Protein AF-A0A925K8I4-F1 (afdb_monomer_lite)

pLDDT: mean 79.57, std 18.46, range [41.47, 98.31]

Secondary structure (DSSP, 8-state):
--GGG------THHHHHHHTT--HHHHHHHHTS-HHHHHHHHTTSSPPPHHHHHHHHHHHHHHHHHHTT-SS---PPPP----HHHHHHHHHHHHHHHHHHHHHHHHHHHHHHHHHHHHHHHHHHHHHHHHHTTT--HHHHHHHHHHHHHHHHHHHHS-HHHHHHHHHHHHHHHHHHHTTSPPP-------------PPP---------------------------PPPPPPPPPPPPP-

Foldseek 3Di:
DDPVPPPPPQDQPSVLCVLLVHDLCVLCLQLVHDSVVSVCVSVVNDDDDPSSVVSSVVSVVVSVVCVVPDDPPRDDPDPRDQDPVNVVVLVVVLVVLVVVLVVLVVVLVVLVVVLVVLVVVLVVLVVVLVVCVVPHDPVVNVVSVVVNVVSVVVNVVSDPVVSVVSVVSSVVSVVVSVVSDDDPPPPVPVPPPPPDDDDDDDDDDDDDDDDDPDDDPPPDDPPPPDDDDDDDDDDDDDDDD

Structure (mmCIF, N/CA/C/O backbone):
data_AF-A0A925K8I4-F1
#
_entry.id   AF-A0A925K8I4-F1
#
loop_
_atom_site.group_PDB
_atom_site.id
_atom_site.type_symbol
_atom_site.label_atom_id
_atom_site.label_alt_id
_atom_site.label_comp_id
_atom_site.label_asym_id
_atom_site.label_entity_id
_atom_site.label_seq_id
_atom_site.pdbx_PDB_ins_code
_atom_site.Cartn_x
_atom_site.Cartn_y
_atom_site.Cartn_z
_atom_site.occupancy
_atom_site.B_iso_or_equiv
_atom_site.auth_seq_id
_atom_site.auth_comp_id
_atom_site.auth_asym_id
_atom_site.auth_atom_id
_atom_site.pdbx_PDB_model_num
ATOM 1 N N . MET A 1 1 ? -22.664 -36.693 9.160 1.00 43.88 1 MET A N 1
ATOM 2 C CA . MET A 1 1 ? -21.477 -36.088 9.814 1.00 43.88 1 MET A CA 1
ATOM 3 C C . MET A 1 1 ? -21.906 -34.945 10.743 1.00 43.88 1 MET A C 1
ATOM 5 O O . MET A 1 1 ? -22.332 -33.910 10.264 1.00 43.88 1 MET A O 1
ATOM 9 N N . LYS A 1 2 ? -21.813 -35.166 12.063 1.00 42.03 2 LYS A N 1
ATOM 10 C CA . LYS A 1 2 ? -21.515 -34.211 13.158 1.00 42.03 2 LYS A CA 1
ATOM 11 C C . LYS A 1 2 ? -21.986 -32.741 13.012 1.00 42.03 2 LYS A C 1
ATOM 13 O O . LYS A 1 2 ? -21.159 -31.847 12.848 1.00 42.03 2 LYS A O 1
ATOM 18 N N . LEU A 1 3 ? -23.278 -32.478 13.239 1.00 45.88 3 LEU A N 1
ATOM 19 C CA . LEU A 1 3 ? -23.788 -31.138 13.608 1.00 45.88 3 LEU A CA 1
ATOM 20 C C . LEU A 1 3 ? -23.323 -30.686 15.012 1.00 45.88 3 LEU A C 1
ATOM 22 O O . LEU A 1 3 ? -23.363 -29.504 15.334 1.00 45.88 3 LEU A O 1
ATOM 26 N N . SER A 1 4 ? -22.765 -31.597 15.814 1.00 45.50 4 SER A N 1
ATOM 27 C CA . SER A 1 4 ? -22.198 -31.323 17.141 1.00 45.50 4 SER A CA 1
ATOM 28 C C . SER A 1 4 ? -20.906 -30.488 17.141 1.00 45.50 4 SER A C 1
ATOM 30 O O . SER A 1 4 ? -20.381 -30.177 18.204 1.00 45.50 4 SER A O 1
ATOM 32 N N . ARG A 1 5 ? -20.370 -30.093 15.975 1.00 46.66 5 ARG A N 1
ATOM 33 C CA . ARG A 1 5 ? -19.1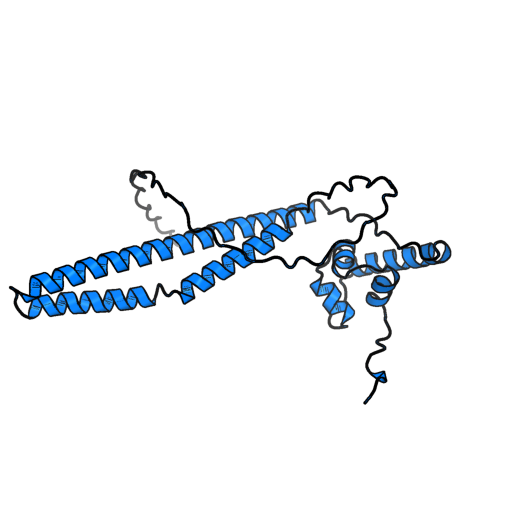15 -29.320 15.874 1.00 46.66 5 ARG A CA 1
ATOM 34 C C . ARG A 1 5 ? -19.265 -27.795 15.953 1.00 46.66 5 ARG A C 1
ATOM 36 O O . ARG A 1 5 ? -18.243 -27.117 15.874 1.00 46.66 5 ARG A O 1
ATOM 43 N N . LYS A 1 6 ? -20.471 -27.225 16.074 1.00 51.94 6 LYS A N 1
ATOM 44 C CA . LYS A 1 6 ? -20.631 -25.756 15.982 1.00 51.94 6 LYS A CA 1
ATOM 45 C C . LYS A 1 6 ? -21.485 -25.063 17.040 1.00 51.94 6 LYS A C 1
ATOM 47 O O . LYS A 1 6 ? -21.651 -23.853 16.941 1.00 51.94 6 LYS A O 1
ATOM 52 N N . LEU A 1 7 ? -21.904 -25.741 18.104 1.00 50.78 7 LEU A N 1
ATOM 53 C CA . LEU A 1 7 ? -22.269 -25.032 19.334 1.00 50.78 7 LEU A CA 1
ATOM 54 C C . LEU A 1 7 ? -20.979 -24.728 20.104 1.00 50.78 7 LEU A C 1
ATOM 56 O O . LEU A 1 7 ? -20.629 -25.407 21.065 1.00 50.78 7 LEU A O 1
ATOM 60 N N . LYS A 1 8 ? -20.214 -23.734 19.628 1.00 62.97 8 LYS A N 1
ATOM 61 C CA . LYS A 1 8 ? -19.204 -23.104 20.485 1.00 62.97 8 LYS A CA 1
ATOM 62 C C . LYS A 1 8 ? -19.987 -22.443 21.610 1.00 62.97 8 LYS A C 1
ATOM 64 O O . LYS A 1 8 ? -20.704 -21.479 21.354 1.00 62.97 8 LYS A O 1
ATOM 69 N N . VAL A 1 9 ? -19.869 -22.984 22.819 1.00 63.94 9 VAL A N 1
ATOM 70 C CA . VAL A 1 9 ? -20.370 -22.318 24.019 1.00 63.94 9 VAL A CA 1
ATOM 71 C C . VAL A 1 9 ? -19.718 -20.938 24.043 1.00 63.94 9 VAL A C 1
ATOM 73 O O . VAL A 1 9 ? -18.490 -20.820 24.053 1.00 63.94 9 VAL A O 1
ATOM 76 N N . LEU A 1 10 ? -20.542 -19.901 23.905 1.00 74.94 10 LEU A N 1
ATOM 77 C CA . LEU A 1 10 ? -20.085 -18.522 23.940 1.00 74.94 10 LEU A CA 1
ATOM 78 C C . LEU A 1 10 ? -19.673 -18.240 25.383 1.00 74.94 10 LEU A C 1
ATOM 80 O O . LEU A 1 10 ? -20.530 -18.117 26.249 1.00 74.94 10 LEU A O 1
ATOM 84 N N . ASN A 1 11 ? -18.369 -18.158 25.631 1.00 78.00 11 ASN A N 1
ATOM 85 C CA . ASN A 1 11 ? -17.814 -17.885 26.953 1.00 78.00 11 ASN A CA 1
ATOM 86 C C . ASN A 1 11 ? -17.065 -16.548 26.957 1.00 78.00 11 ASN A C 1
ATOM 88 O O . ASN A 1 11 ? -16.554 -16.099 25.926 1.00 78.00 11 ASN A O 1
ATOM 92 N N . GLY A 1 12 ? -17.002 -15.925 28.135 1.00 87.25 12 GLY A N 1
ATOM 93 C CA . GLY A 1 12 ? -16.247 -14.699 28.388 1.00 87.25 12 GLY A CA 1
ATOM 94 C C . GLY A 1 12 ? -16.611 -13.553 27.444 1.00 87.25 12 GLY A C 1
ATOM 95 O O . GLY A 1 12 ? -17.782 -13.264 27.196 1.00 87.25 12 GLY A O 1
ATOM 96 N N . VAL A 1 13 ? -15.582 -12.923 26.877 1.00 90.94 13 VAL A N 1
ATOM 97 C CA . VAL A 1 13 ? -15.682 -11.708 26.052 1.00 90.94 13 VAL A CA 1
ATOM 98 C C . VAL A 1 13 ? -16.625 -11.879 24.855 1.00 90.94 13 VAL A C 1
ATOM 100 O O . VAL A 1 13 ? -17.383 -10.967 24.529 1.00 90.94 13 VAL A O 1
ATOM 103 N N . THR A 1 14 ? -16.633 -13.055 24.216 1.00 91.44 14 THR A N 1
ATOM 104 C CA . THR A 1 14 ? -17.517 -13.318 23.068 1.00 91.44 14 THR A CA 1
ATOM 105 C C . THR A 1 14 ? -18.985 -13.350 23.485 1.00 91.44 14 THR A C 1
ATOM 107 O O . THR A 1 14 ? -19.838 -12.873 22.740 1.00 91.44 14 THR A O 1
ATOM 110 N N . CYS A 1 15 ? -19.285 -13.886 24.672 1.00 88.56 15 CYS A N 1
ATOM 111 C CA . CYS A 1 15 ? -20.645 -13.911 25.208 1.00 88.56 15 CYS A CA 1
ATOM 112 C C . CYS A 1 15 ? -21.162 -12.490 25.427 1.00 88.56 15 CYS A C 1
ATOM 114 O O . CYS A 1 15 ? -22.220 -12.145 24.908 1.00 88.56 15 CYS A O 1
ATOM 116 N N . ILE A 1 16 ? -20.373 -11.647 26.100 1.00 89.50 16 ILE A N 1
ATOM 117 C CA . ILE A 1 16 ? -20.712 -10.239 26.347 1.00 89.50 16 ILE A CA 1
ATOM 118 C C . ILE A 1 16 ? -20.967 -9.522 25.018 1.00 89.50 16 ILE A C 1
ATOM 120 O O . ILE A 1 16 ? -22.020 -8.917 24.831 1.00 89.50 16 ILE A O 1
ATOM 124 N N . ARG A 1 17 ? -20.063 -9.678 24.041 1.00 90.62 17 ARG A N 1
ATOM 125 C CA . ARG A 1 17 ? -20.201 -9.062 22.716 1.00 90.62 17 ARG A CA 1
ATOM 126 C C . ARG A 1 17 ? -21.503 -9.449 22.010 1.00 90.62 17 ARG A C 1
ATOM 128 O O . ARG A 1 17 ? -22.180 -8.590 21.451 1.00 90.62 17 ARG A O 1
ATOM 135 N N . VAL A 1 18 ? -21.826 -10.743 22.001 1.00 86.31 18 VAL A N 1
ATOM 136 C CA . VAL A 1 18 ? -23.032 -11.266 21.342 1.00 86.31 18 VAL A CA 1
ATOM 137 C C . VAL A 1 18 ? -24.290 -10.825 22.086 1.00 86.31 18 VAL A C 1
ATOM 139 O O . VAL A 1 18 ? -25.236 -10.397 21.433 1.00 86.31 18 VAL A O 1
ATOM 142 N N . ARG A 1 19 ? -24.285 -10.851 23.426 1.00 83.75 19 ARG A N 1
ATOM 143 C CA . ARG A 1 19 ? -25.399 -10.360 24.255 1.00 83.75 19 ARG A CA 1
ATOM 144 C C . ARG A 1 19 ? -25.690 -8.882 24.012 1.00 83.75 19 ARG A C 1
ATOM 146 O O . ARG A 1 19 ? -26.849 -8.496 23.986 1.00 83.75 19 ARG A O 1
ATOM 153 N N . MET A 1 20 ? -24.654 -8.077 23.793 1.00 82.56 20 MET A N 1
ATOM 154 C CA . MET A 1 20 ? -24.799 -6.657 23.466 1.00 82.56 20 MET A CA 1
ATOM 155 C C . MET A 1 20 ? -25.110 -6.388 21.987 1.00 82.56 20 MET A C 1
ATOM 157 O O . MET A 1 20 ? -25.373 -5.248 21.624 1.00 82.56 20 MET A O 1
ATOM 161 N N . GLY A 1 21 ? -25.047 -7.399 21.113 1.00 82.06 21 GLY A N 1
ATOM 162 C CA . GLY A 1 21 ? -25.290 -7.229 19.679 1.00 82.06 21 GLY A CA 1
ATOM 163 C C . GLY A 1 21 ? -24.234 -6.390 18.949 1.00 82.06 21 GLY A C 1
ATOM 164 O O . GLY A 1 21 ? -24.531 -5.807 17.911 1.00 82.06 21 GLY A O 1
ATOM 165 N N . ILE A 1 22 ? -23.001 -6.310 19.464 1.00 85.12 22 ILE A N 1
ATOM 166 C CA . ILE A 1 22 ? -21.978 -5.394 18.929 1.00 85.12 22 ILE A CA 1
ATOM 167 C C . ILE A 1 22 ? -20.930 -6.103 18.065 1.00 85.12 22 ILE A C 1
ATOM 169 O O . ILE A 1 22 ? -20.662 -7.308 18.173 1.00 85.12 22 ILE A O 1
ATOM 173 N N . THR A 1 23 ? -20.288 -5.334 17.186 1.00 87.62 23 THR A N 1
ATOM 174 C CA . THR A 1 23 ? -19.204 -5.839 16.336 1.00 87.62 23 THR A CA 1
ATOM 175 C C . THR A 1 23 ? -17.892 -5.957 17.119 1.00 87.62 23 THR A C 1
ATOM 177 O O . THR A 1 23 ? -17.681 -5.290 18.132 1.00 87.62 23 THR A O 1
ATOM 180 N N . GLN A 1 24 ? -16.959 -6.784 16.630 1.00 91.25 24 GLN A N 1
ATOM 181 C CA . GLN A 1 24 ? -15.609 -6.866 17.211 1.00 91.25 24 GLN A CA 1
ATOM 182 C C . GLN A 1 24 ? -14.873 -5.519 17.175 1.00 91.25 24 GLN A C 1
ATOM 184 O O . GLN A 1 24 ? -14.047 -5.262 18.042 1.00 91.25 24 GLN A O 1
ATOM 189 N N . GLN A 1 25 ? -15.156 -4.674 16.175 1.00 89.00 25 GLN A N 1
ATOM 190 C CA . GLN A 1 25 ? -14.544 -3.352 16.045 1.00 89.00 25 GLN A CA 1
ATOM 191 C C . GLN A 1 25 ? -15.028 -2.410 17.152 1.00 89.00 25 GLN A C 1
ATOM 193 O O . GLN A 1 25 ? -14.199 -1.782 17.802 1.00 89.00 25 GLN A O 1
ATOM 198 N N . ALA A 1 26 ? -16.340 -2.365 17.401 1.00 83.62 26 ALA A N 1
ATOM 199 C CA . ALA A 1 26 ? -16.923 -1.536 18.456 1.00 83.62 26 ALA A CA 1
ATOM 200 C C . ALA A 1 26 ? -16.422 -1.958 19.846 1.00 83.62 26 ALA A C 1
ATOM 202 O O . ALA A 1 26 ? -16.021 -1.120 20.650 1.00 83.62 26 ALA A O 1
ATOM 203 N N . LEU A 1 27 ? -16.354 -3.271 20.103 1.00 93.25 27 LEU A N 1
ATOM 204 C CA . LEU A 1 27 ? -15.783 -3.782 21.347 1.00 93.25 27 LEU A CA 1
ATOM 205 C C . LEU A 1 27 ? -14.295 -3.427 21.484 1.00 93.25 27 LEU A C 1
ATOM 207 O O . LEU A 1 27 ? -13.853 -3.037 22.559 1.00 93.25 27 LEU A O 1
ATOM 211 N N . ALA A 1 28 ? -13.516 -3.548 20.406 1.00 92.75 28 ALA A N 1
ATOM 212 C CA . ALA A 1 28 ? -12.095 -3.207 20.413 1.00 92.75 28 ALA A CA 1
ATOM 213 C C . ALA A 1 28 ? -11.864 -1.729 20.755 1.00 92.75 28 ALA A C 1
ATOM 215 O O . ALA A 1 28 ? -11.005 -1.428 21.582 1.00 92.75 28 ALA A O 1
ATOM 216 N N . GLN A 1 29 ? -12.670 -0.840 20.166 1.00 87.00 29 GLN A N 1
ATOM 217 C CA . GLN A 1 29 ? -12.664 0.588 20.474 1.00 87.00 29 GLN A CA 1
ATOM 218 C C . GLN A 1 29 ? -12.972 0.820 21.953 1.00 87.00 29 GLN A C 1
ATOM 220 O O . GLN A 1 29 ? -12.133 1.372 22.652 1.00 87.00 29 GLN A O 1
ATOM 225 N N . TYR A 1 30 ? -14.085 0.291 22.469 1.00 88.75 30 TYR A N 1
ATOM 226 C CA . TYR A 1 30 ? -14.450 0.435 23.883 1.00 88.75 30 TYR A CA 1
ATOM 227 C C . TYR A 1 30 ? -13.341 -0.037 24.841 1.00 88.75 30 TYR A C 1
ATOM 229 O O . TYR A 1 30 ? -12.990 0.635 25.813 1.00 88.75 30 TYR A O 1
ATOM 237 N N . LEU A 1 31 ? -12.719 -1.176 24.536 1.00 92.44 31 LEU A N 1
ATOM 238 C CA . LEU A 1 31 ? -11.641 -1.741 25.345 1.00 92.44 31 LEU A CA 1
ATOM 239 C C . LEU A 1 31 ? -10.286 -1.033 25.174 1.00 92.44 31 LEU A C 1
ATOM 241 O O . LEU A 1 31 ? -9.368 -1.330 25.936 1.00 92.44 31 LEU A O 1
ATOM 245 N N . GLY A 1 32 ? -10.140 -0.120 24.208 1.00 88.50 32 GLY A N 1
ATOM 246 C CA . GLY A 1 32 ? -8.866 0.542 23.909 1.00 88.50 32 GLY A CA 1
ATOM 247 C C . GLY A 1 32 ? -7.808 -0.421 23.357 1.00 88.50 32 GLY A C 1
ATOM 248 O O . GLY A 1 32 ? -6.623 -0.304 23.663 1.00 88.50 32 GLY A O 1
ATOM 249 N N . ILE A 1 33 ? -8.219 -1.432 22.585 1.00 92.69 33 ILE A N 1
ATOM 250 C CA . ILE A 1 33 ? -7.320 -2.441 22.003 1.00 92.69 33 ILE A CA 1
ATOM 251 C C . ILE A 1 33 ? -7.570 -2.625 20.505 1.00 92.69 33 ILE A C 1
ATOM 253 O O . ILE A 1 33 ? -8.558 -2.167 19.944 1.00 92.69 33 ILE A O 1
ATOM 257 N N . SER A 1 34 ? -6.668 -3.331 19.817 1.00 92.62 34 SER A N 1
ATOM 258 C CA . SER A 1 34 ? -6.867 -3.634 18.394 1.00 92.62 34 SER A CA 1
ATOM 259 C C . SER A 1 34 ? -7.955 -4.695 18.170 1.00 92.62 34 SER A C 1
ATOM 261 O O . SER A 1 34 ? -8.049 -5.674 18.915 1.00 92.62 34 SER A O 1
ATOM 263 N N . LYS A 1 35 ? -8.705 -4.581 17.063 1.00 94.88 35 LYS A N 1
ATOM 264 C CA . LYS A 1 35 ? -9.658 -5.614 16.601 1.00 94.88 35 LYS A CA 1
ATOM 265 C C . LYS A 1 35 ? -9.006 -6.993 16.459 1.00 94.88 35 LYS A C 1
ATOM 267 O O . LYS A 1 35 ? -9.620 -8.008 16.776 1.00 94.88 35 LYS A O 1
ATOM 272 N N . SER A 1 36 ? -7.751 -7.032 16.003 1.00 94.25 36 SER A N 1
ATOM 273 C CA . SER A 1 36 ? -6.976 -8.274 15.894 1.00 94.25 36 SER A CA 1
ATOM 274 C C . SER A 1 36 ? -6.780 -8.939 17.259 1.00 94.25 36 SER A C 1
ATOM 276 O O . SER A 1 36 ? -6.957 -10.150 17.381 1.00 94.25 36 SER A O 1
ATOM 278 N N . LEU A 1 37 ? -6.498 -8.153 18.307 1.00 95.88 37 LEU A N 1
ATOM 279 C CA . LEU A 1 37 ? -6.383 -8.678 19.666 1.00 95.88 37 LEU A CA 1
ATOM 280 C C . LEU A 1 37 ? -7.717 -9.232 20.174 1.00 95.88 37 LEU A C 1
ATOM 282 O O . LEU A 1 37 ? -7.718 -10.343 20.692 1.00 95.88 37 LEU A O 1
ATOM 286 N N . VAL A 1 38 ? -8.837 -8.532 19.952 1.00 96.00 38 VAL A N 1
ATOM 287 C CA . VAL A 1 38 ? -10.181 -9.061 20.267 1.00 96.00 38 VAL A CA 1
ATOM 288 C C . VAL A 1 38 ? -10.402 -10.404 19.571 1.00 96.00 38 VAL A C 1
ATOM 290 O O . VAL A 1 38 ? -10.724 -11.387 20.227 1.00 96.00 38 VAL A O 1
ATOM 293 N N . SER A 1 39 ? -10.143 -10.487 18.263 1.00 94.81 39 SER A N 1
ATOM 294 C CA . SER A 1 39 ? -10.283 -11.735 17.503 1.00 94.81 39 SER A CA 1
ATOM 295 C C . SER A 1 39 ? -9.391 -12.863 18.042 1.00 94.81 39 SER A C 1
ATOM 297 O O . SER A 1 39 ? -9.836 -14.004 18.165 1.00 94.81 39 SER A O 1
ATOM 299 N N . MET A 1 40 ? -8.138 -12.575 18.411 1.00 95.56 40 MET A N 1
ATOM 300 C CA . MET A 1 40 ? -7.247 -13.571 19.019 1.00 95.56 40 MET A CA 1
ATOM 301 C C . MET A 1 40 ? -7.749 -14.040 20.387 1.00 95.56 40 MET A C 1
ATOM 303 O O . MET A 1 40 ? -7.658 -15.232 20.679 1.00 95.56 40 MET A O 1
ATOM 307 N N . VAL A 1 41 ? -8.296 -13.136 21.199 1.00 95.38 41 VAL A N 1
ATOM 308 C CA . VAL A 1 41 ? -8.876 -13.450 22.512 1.00 95.38 41 VAL A CA 1
ATOM 309 C C . VAL A 1 41 ? -10.125 -14.318 22.364 1.00 95.38 41 VAL A C 1
ATOM 311 O O . VAL A 1 41 ? -10.199 -15.368 22.989 1.00 95.38 41 VAL A O 1
ATOM 314 N N . GLU A 1 42 ? -11.061 -13.965 21.477 1.00 93.38 42 GLU A N 1
ATOM 315 C CA . GLU A 1 42 ? -12.270 -14.772 21.213 1.00 93.38 42 GLU A CA 1
ATOM 316 C C . GLU A 1 42 ? -11.945 -16.178 20.674 1.00 93.38 42 GLU A C 1
ATOM 318 O O . GLU A 1 42 ? -12.722 -17.123 20.815 1.00 93.38 42 GLU A O 1
ATOM 323 N N . ASN A 1 43 ? -10.773 -16.335 20.056 1.00 91.69 43 ASN A N 1
ATOM 324 C CA . ASN A 1 43 ? -10.260 -17.617 19.585 1.00 91.69 43 ASN A CA 1
ATOM 325 C C . ASN A 1 43 ? -9.359 -18.336 20.605 1.00 91.69 43 ASN A C 1
ATOM 327 O O . ASN A 1 43 ? -8.740 -19.339 20.244 1.00 91.69 43 ASN A O 1
ATOM 331 N N . ASN A 1 44 ? -9.272 -17.844 21.846 1.00 92.12 44 ASN A N 1
ATOM 332 C CA . ASN A 1 44 ? -8.419 -18.370 22.919 1.00 92.12 44 ASN A CA 1
ATOM 333 C C . ASN A 1 44 ? -6.932 -18.479 22.526 1.00 92.12 44 ASN A C 1
ATOM 335 O O . ASN A 1 44 ? -6.221 -19.379 22.964 1.00 92.12 44 ASN A O 1
ATOM 339 N N . ARG A 1 45 ? -6.454 -17.586 21.650 1.00 95.44 45 ARG A N 1
ATOM 340 C CA . ARG A 1 45 ? -5.053 -17.538 21.191 1.00 95.44 45 ARG A CA 1
ATOM 341 C C . ARG A 1 45 ? -4.190 -16.586 22.014 1.00 95.44 45 ARG A C 1
ATOM 343 O O . ARG A 1 45 ? -2.971 -16.724 21.999 1.00 95.44 45 ARG A O 1
ATOM 350 N N . ARG A 1 46 ? -4.799 -15.602 22.679 1.00 95.75 46 ARG A N 1
ATOM 351 C CA . ARG A 1 46 ? -4.133 -14.630 23.558 1.00 95.75 46 ARG A CA 1
ATOM 352 C C . ARG A 1 46 ? -5.036 -14.252 24.725 1.00 95.75 46 ARG A C 1
ATOM 354 O O . ARG A 1 46 ? -6.252 -14.380 24.630 1.00 95.75 46 ARG A O 1
ATOM 361 N N . THR A 1 47 ? -4.425 -13.753 25.790 1.00 96.12 47 THR A N 1
ATOM 362 C CA . THR A 1 47 ? -5.106 -13.152 26.939 1.00 96.12 47 THR A CA 1
ATOM 363 C C . THR A 1 47 ? -5.256 -11.639 26.755 1.00 96.12 47 THR A C 1
ATOM 365 O O . THR A 1 47 ? -4.518 -11.015 25.986 1.00 96.12 47 THR A O 1
ATOM 368 N N . LEU A 1 48 ? -6.241 -11.047 27.436 1.00 94.81 48 LEU A N 1
ATOM 369 C CA . LEU A 1 48 ? -6.421 -9.596 27.461 1.00 94.81 48 LEU A CA 1
ATOM 370 C C . LEU A 1 48 ? -5.393 -8.932 28.391 1.00 94.81 48 LEU A C 1
ATOM 372 O O . LEU A 1 48 ? -5.071 -9.498 29.436 1.00 94.81 48 LEU A O 1
ATOM 376 N N . PRO A 1 49 ? -4.909 -7.721 28.058 1.00 94.81 49 PRO A N 1
ATOM 377 C CA . PRO A 1 49 ? -4.149 -6.912 29.001 1.00 94.81 49 PRO A CA 1
ATOM 378 C C . PRO A 1 49 ? -5.043 -6.501 30.177 1.00 94.81 49 PRO A C 1
ATOM 380 O O . PRO A 1 49 ? -6.252 -6.332 30.015 1.00 94.81 49 PRO A O 1
ATOM 383 N N . PHE A 1 50 ? -4.440 -6.293 31.348 1.00 94.62 50 PHE A N 1
ATOM 384 C CA . PHE A 1 50 ? -5.164 -5.988 32.587 1.00 94.62 50 PHE A CA 1
ATOM 385 C C . PHE A 1 50 ? -6.107 -4.778 32.461 1.00 94.62 50 PHE A C 1
ATOM 387 O O . PHE A 1 50 ? -7.243 -4.831 32.925 1.00 94.62 50 PHE A O 1
ATOM 394 N N . SER A 1 51 ? -5.680 -3.722 31.760 1.00 91.31 51 SER A N 1
ATOM 395 C CA . SER A 1 51 ? -6.502 -2.532 31.500 1.00 91.31 51 SER A CA 1
ATOM 396 C C . SER A 1 51 ? -7.787 -2.848 30.729 1.00 91.31 51 SER A C 1
ATOM 398 O O . SER A 1 51 ? -8.858 -2.371 31.096 1.00 91.31 51 SER A O 1
ATOM 400 N N . ALA A 1 52 ? -7.702 -3.688 29.694 1.00 94.19 52 ALA A N 1
ATOM 401 C CA . ALA A 1 52 ? -8.870 -4.127 28.935 1.00 94.19 52 ALA A CA 1
ATOM 402 C C . ALA A 1 52 ? -9.743 -5.081 29.759 1.00 94.19 52 ALA A C 1
ATOM 404 O O . ALA A 1 52 ? -10.962 -5.021 29.670 1.00 94.19 52 ALA A O 1
ATOM 405 N N . LEU A 1 53 ? -9.129 -5.934 30.583 1.00 95.62 53 LEU A N 1
ATOM 406 C CA . LEU A 1 53 ? -9.834 -6.864 31.465 1.00 95.62 53 LEU A CA 1
ATOM 407 C C . LEU A 1 53 ? -10.721 -6.113 32.467 1.00 95.62 53 LEU A C 1
ATOM 409 O O . LEU A 1 53 ? -11.891 -6.457 32.598 1.00 95.62 53 LEU A O 1
ATOM 413 N N . LYS A 1 54 ? -10.207 -5.023 33.056 1.00 95.06 54 LYS A N 1
ATOM 414 C CA . LYS A 1 54 ? -10.979 -4.117 33.920 1.00 95.06 54 LYS A CA 1
ATOM 415 C C . LYS A 1 54 ? -12.218 -3.555 33.206 1.00 95.06 54 LYS A C 1
ATOM 417 O O . LYS A 1 54 ? -13.322 -3.657 33.736 1.00 95.06 54 LYS A O 1
ATOM 422 N N . ARG A 1 55 ? -12.055 -3.038 31.982 1.00 92.69 55 ARG A N 1
ATOM 423 C CA . ARG A 1 55 ? -13.175 -2.512 31.177 1.00 92.69 55 ARG A CA 1
ATOM 424 C C . ARG A 1 55 ? -14.183 -3.595 30.788 1.00 92.69 55 ARG A C 1
ATOM 426 O O . ARG A 1 55 ? -15.376 -3.324 30.747 1.00 92.69 55 ARG A O 1
ATOM 433 N N . VAL A 1 56 ? -13.730 -4.823 30.513 1.00 94.19 56 VAL A N 1
ATOM 434 C CA . VAL A 1 56 ? -14.636 -5.958 30.259 1.00 94.19 56 VAL A CA 1
ATOM 435 C C . VAL A 1 56 ? -15.482 -6.258 31.494 1.00 94.19 56 VAL A C 1
ATOM 437 O O . VAL A 1 56 ? -16.683 -6.440 31.347 1.00 94.19 56 VAL A O 1
ATOM 440 N N . SER A 1 57 ? -14.892 -6.276 32.693 1.00 93.38 57 SER A N 1
ATOM 441 C CA . SER A 1 57 ? -15.657 -6.479 33.931 1.00 93.38 57 SER A CA 1
ATOM 442 C C . SER A 1 57 ? -16.658 -5.352 34.198 1.00 93.38 57 SER A C 1
ATOM 444 O O . SER A 1 57 ? -17.793 -5.635 34.561 1.00 93.38 57 SER A O 1
ATOM 446 N N . GLU A 1 58 ? -16.288 -4.090 33.958 1.00 91.62 58 GLU A N 1
ATOM 447 C CA . GLU A 1 58 ? -17.222 -2.954 34.048 1.00 91.62 58 GLU A CA 1
ATOM 448 C C . GLU A 1 58 ? -18.389 -3.122 33.060 1.00 91.62 58 GLU A C 1
ATOM 450 O O . GLU A 1 58 ? -19.551 -2.950 33.420 1.00 91.62 58 GLU A O 1
ATOM 455 N N . LEU A 1 59 ? -18.094 -3.537 31.824 1.00 89.62 59 LEU A N 1
ATOM 456 C CA . LEU A 1 59 ? -19.101 -3.822 30.803 1.00 89.62 59 LEU A CA 1
ATOM 457 C C . LEU A 1 59 ? -20.027 -4.973 31.210 1.00 89.62 59 LEU A C 1
ATOM 459 O O . LEU A 1 59 ? -21.230 -4.903 30.981 1.00 89.62 59 LEU A O 1
ATOM 463 N N . GLU A 1 60 ? -19.480 -6.029 31.807 1.00 89.88 60 GLU A N 1
ATOM 464 C CA . GLU A 1 60 ? -20.244 -7.183 32.279 1.00 89.88 60 GLU A CA 1
ATOM 465 C C . GLU A 1 60 ? -21.194 -6.810 33.420 1.00 89.88 60 GLU A C 1
ATOM 467 O O . GLU A 1 60 ? -22.362 -7.197 33.375 1.00 89.88 60 GLU A O 1
ATOM 472 N N . ILE A 1 61 ? -20.730 -6.011 34.388 1.00 89.62 61 ILE A N 1
ATOM 473 C CA . ILE A 1 61 ? -21.563 -5.472 35.472 1.00 89.62 61 ILE A CA 1
ATOM 474 C C . ILE A 1 61 ? -22.713 -4.652 34.879 1.00 89.62 61 ILE A C 1
ATOM 476 O O . ILE A 1 61 ? -23.875 -4.956 35.141 1.00 89.62 61 ILE A O 1
ATOM 480 N N . ASN A 1 62 ? -22.402 -3.711 33.984 1.00 85.81 62 ASN A N 1
ATOM 481 C CA . ASN A 1 62 ? -23.400 -2.853 33.342 1.00 85.81 62 ASN A CA 1
ATOM 482 C C . ASN A 1 62 ? -24.445 -3.655 32.545 1.00 85.81 62 ASN A C 1
ATOM 484 O O . ASN A 1 62 ? -25.639 -3.364 32.592 1.00 85.81 62 ASN A O 1
ATOM 488 N N . VAL A 1 63 ? -24.019 -4.694 31.816 1.00 83.62 63 VAL A N 1
ATOM 489 C CA . VAL A 1 63 ? -24.926 -5.573 31.058 1.00 83.62 63 VAL A CA 1
ATOM 490 C C . VAL A 1 63 ? -25.797 -6.415 31.988 1.00 83.62 63 VAL A C 1
ATOM 492 O O . VAL A 1 63 ? -26.962 -6.661 31.672 1.00 83.62 63 VAL A O 1
ATOM 495 N N . CYS A 1 64 ? -25.261 -6.873 33.119 1.00 83.31 64 CYS A N 1
ATOM 496 C CA . CYS A 1 64 ? -26.029 -7.610 34.118 1.00 83.31 64 CYS A CA 1
ATOM 497 C C . CYS A 1 64 ? -27.067 -6.715 34.806 1.00 83.31 64 CYS A C 1
ATOM 499 O O . C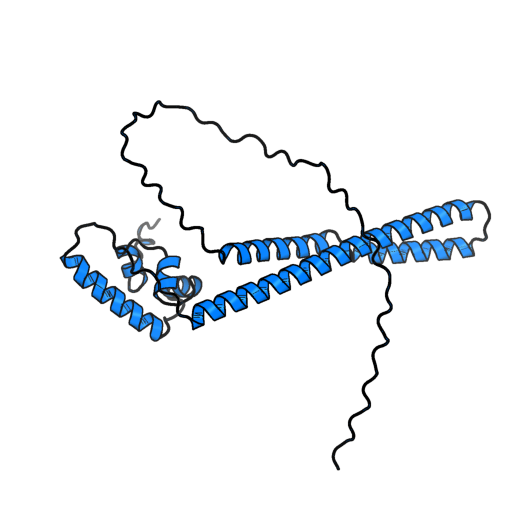YS A 1 64 ? -28.219 -7.126 34.913 1.00 83.31 64 CYS A O 1
ATOM 501 N N . GLU A 1 65 ? -26.700 -5.493 35.191 1.00 81.69 65 GLU A N 1
ATOM 502 C CA . GLU A 1 65 ? -27.615 -4.513 35.791 1.00 81.69 65 GLU A CA 1
ATOM 503 C C . GLU A 1 65 ? -28.719 -4.091 34.811 1.00 81.69 65 GLU A C 1
ATOM 505 O O . GLU A 1 65 ? -29.905 -4.109 35.143 1.00 81.69 65 GLU A O 1
ATOM 510 N N . ALA A 1 66 ? -28.360 -3.796 33.562 1.00 72.94 66 ALA A N 1
ATOM 511 C CA . ALA A 1 66 ? -29.320 -3.406 32.534 1.00 72.94 66 ALA A CA 1
ATOM 512 C C . ALA A 1 66 ? -30.200 -4.563 32.046 1.00 72.94 66 ALA A C 1
ATOM 514 O O . ALA A 1 66 ? -31.353 -4.346 31.674 1.00 72.94 66 ALA A O 1
ATOM 515 N N . GLY A 1 67 ? -29.684 -5.795 32.055 1.00 65.38 67 GLY A N 1
ATOM 516 C CA . GLY A 1 67 ? -30.432 -6.997 31.684 1.00 65.38 67 GLY A CA 1
ATOM 517 C C . GLY A 1 67 ? -31.616 -7.294 32.608 1.00 65.38 67 GLY A C 1
ATOM 518 O O . GLY A 1 67 ? -32.523 -8.017 32.205 1.00 65.38 67 GLY A O 1
ATOM 519 N N . VAL A 1 68 ? -31.644 -6.709 33.812 1.00 56.97 68 VAL A N 1
ATOM 520 C CA . VAL A 1 68 ? -32.796 -6.760 34.728 1.00 56.97 68 VAL A CA 1
ATOM 521 C C . VAL A 1 68 ? -33.896 -5.765 34.319 1.00 56.97 68 VAL A C 1
ATOM 523 O O . VAL A 1 68 ? -35.057 -5.965 34.662 1.00 56.97 68 VAL A O 1
ATOM 526 N N . LEU A 1 69 ? -33.563 -4.720 33.552 1.00 53.00 69 LEU A N 1
ATOM 527 C CA . LEU A 1 69 ? -34.454 -3.587 33.264 1.00 53.00 69 LEU A CA 1
ATOM 528 C C . LEU A 1 69 ? -34.897 -3.477 31.797 1.00 53.00 69 LEU A C 1
ATOM 530 O O . LEU A 1 69 ? -35.959 -2.923 31.523 1.00 53.00 69 LEU A O 1
ATOM 534 N N . LEU A 1 70 ? -34.118 -3.991 30.843 1.00 48.28 70 LEU A N 1
ATOM 535 C CA . LEU A 1 70 ? -34.332 -3.749 29.413 1.00 48.28 70 LEU A CA 1
ATOM 536 C C . LEU A 1 70 ? -34.627 -5.053 28.668 1.00 48.28 70 LEU A C 1
ATOM 538 O O . LEU A 1 70 ? -33.743 -5.718 28.130 1.00 48.28 70 LEU A O 1
ATOM 542 N N . GLY A 1 71 ? -35.913 -5.400 28.590 1.00 52.12 71 GLY A N 1
ATOM 543 C CA . GLY A 1 71 ? -36.401 -6.366 27.612 1.00 52.12 71 GLY A CA 1
ATOM 544 C C . GLY A 1 71 ? -36.103 -5.873 26.192 1.00 52.12 71 GLY A C 1
ATOM 545 O O . GLY A 1 71 ? -36.659 -4.869 25.758 1.00 52.12 71 GLY A O 1
ATOM 546 N N . ASN A 1 72 ? -35.218 -6.574 25.478 1.00 54.94 72 ASN A N 1
ATOM 547 C CA . ASN A 1 72 ? -34.919 -6.466 24.039 1.00 54.94 72 ASN A CA 1
ATOM 548 C C . ASN A 1 72 ? -34.571 -5.091 23.429 1.00 54.94 72 ASN A C 1
ATOM 550 O O . ASN A 1 72 ? -34.302 -5.033 22.228 1.00 54.94 72 ASN A O 1
ATOM 554 N N . GLN A 1 73 ? -34.512 -3.995 24.186 1.00 58.50 73 GLN A N 1
ATOM 555 C CA . GLN A 1 73 ? -33.998 -2.733 23.656 1.00 58.50 73 GLN A CA 1
ATOM 556 C C . GLN A 1 73 ? -32.470 -2.809 23.577 1.00 58.50 73 GLN A C 1
ATOM 558 O O . GLN A 1 73 ? -31.787 -2.938 24.590 1.00 58.50 73 GLN A O 1
ATOM 563 N N . GLY A 1 74 ? -31.945 -2.807 22.348 1.00 58.97 74 GLY A N 1
ATOM 564 C CA . GLY A 1 74 ? -30.522 -2.981 22.064 1.00 58.97 74 GLY A CA 1
ATOM 565 C C . GLY A 1 74 ? -29.643 -2.029 22.875 1.00 58.97 74 GLY A C 1
ATOM 566 O O . GLY A 1 74 ? -29.869 -0.819 22.900 1.00 58.97 74 GLY A O 1
ATOM 567 N N . TYR A 1 75 ? -28.630 -2.588 23.534 1.00 63.69 75 TYR A N 1
ATOM 568 C CA . TYR A 1 75 ? -27.703 -1.833 24.365 1.00 63.69 75 TYR A CA 1
ATOM 569 C C . TYR A 1 75 ? -26.867 -0.892 23.487 1.00 63.69 75 TYR A C 1
ATOM 571 O O . TYR A 1 75 ? -26.056 -1.344 22.675 1.00 63.69 75 TYR A O 1
ATOM 579 N N . LYS A 1 76 ? -27.039 0.424 23.640 1.00 67.50 76 LYS A N 1
ATOM 580 C CA . LYS A 1 76 ? -26.145 1.407 23.016 1.00 67.50 76 LYS A CA 1
ATOM 581 C C . LYS A 1 76 ? -24.888 1.508 23.873 1.00 67.50 76 LYS A C 1
ATOM 583 O O . LYS A 1 76 ? -24.982 1.856 25.048 1.00 67.50 76 LYS A O 1
ATOM 588 N N . LEU A 1 77 ? -23.720 1.172 23.317 1.00 67.50 77 LEU A N 1
ATOM 589 C CA . LEU A 1 77 ? -22.472 1.420 24.038 1.00 67.50 77 LEU A CA 1
ATOM 590 C C . LEU A 1 77 ? -22.330 2.921 24.309 1.00 67.50 77 LEU A C 1
ATOM 592 O O . LEU A 1 77 ? -22.678 3.717 23.432 1.00 67.50 77 LEU A O 1
ATOM 596 N N . PRO A 1 78 ? -21.792 3.304 25.480 1.00 70.31 78 PRO A N 1
ATOM 597 C CA . PRO A 1 78 ? -21.368 4.678 25.692 1.00 70.31 78 PRO A CA 1
ATOM 598 C C . PRO A 1 78 ? -20.414 5.078 24.564 1.00 70.31 78 PRO A C 1
ATOM 600 O O . PRO A 1 78 ? -19.580 4.273 24.130 1.00 70.31 78 PRO A O 1
ATOM 603 N N . ALA A 1 79 ? -20.585 6.300 24.057 1.00 67.44 79 ALA A N 1
ATOM 604 C CA . ALA A 1 79 ? -19.730 6.833 23.010 1.00 67.44 79 ALA A CA 1
ATOM 605 C C . ALA A 1 79 ? -18.272 6.728 23.467 1.00 67.44 79 ALA A C 1
ATOM 607 O O . ALA A 1 79 ? -17.933 7.101 24.590 1.00 67.44 79 ALA A O 1
ATOM 608 N N . TYR A 1 80 ? -17.420 6.158 22.618 1.00 71.69 80 TYR A N 1
ATOM 609 C CA . TYR A 1 80 ? -16.001 6.083 22.919 1.00 71.69 80 TYR A CA 1
ATOM 610 C C . TYR A 1 80 ? -15.415 7.492 22.879 1.00 71.69 80 TYR A C 1
ATOM 612 O O . TYR A 1 80 ? -15.253 8.068 21.802 1.00 71.69 80 TYR A O 1
ATOM 620 N N . GLU A 1 81 ? -15.096 8.038 24.046 1.00 77.44 81 GLU A N 1
ATOM 621 C CA . GLU A 1 81 ? -14.312 9.260 24.146 1.00 77.44 81 GLU A CA 1
ATOM 622 C C . GLU A 1 81 ? -12.840 8.900 23.965 1.00 77.44 81 GLU A C 1
ATOM 624 O O . GLU A 1 81 ? -12.187 8.341 24.849 1.00 77.44 81 GLU A O 1
ATOM 629 N N . GLU A 1 82 ? -12.328 9.167 22.767 1.00 76.44 82 GLU A N 1
ATOM 630 C CA . GLU A 1 82 ? -10.916 8.980 22.463 1.00 76.44 82 GLU A CA 1
ATOM 631 C C . GLU A 1 82 ? -10.077 9.888 23.364 1.00 76.44 82 GLU A C 1
ATOM 633 O O . GLU A 1 82 ? -10.270 11.106 23.409 1.00 76.44 82 GLU A O 1
ATOM 638 N N . SER A 1 83 ? -9.131 9.295 24.089 1.00 84.69 83 SER A N 1
ATOM 639 C CA . SER A 1 83 ? -8.239 10.076 24.942 1.00 84.69 83 SER A CA 1
ATOM 640 C C . SER A 1 83 ? -7.345 10.996 24.102 1.00 84.69 83 SER A C 1
ATOM 642 O O . SER A 1 83 ? -6.991 10.683 22.963 1.00 84.69 83 SER A O 1
ATOM 644 N N . VAL A 1 84 ? -6.920 12.128 24.675 1.00 85.69 84 VAL A N 1
ATOM 645 C CA . VAL A 1 84 ? -6.030 13.090 23.993 1.00 85.69 84 VAL A CA 1
ATOM 646 C C . VAL A 1 84 ? -4.753 12.408 23.482 1.00 85.69 84 VAL A C 1
ATOM 648 O O . VAL A 1 84 ? -4.299 12.681 22.371 1.00 85.69 84 VAL A O 1
ATOM 651 N N . SER A 1 85 ? -4.196 11.477 24.262 1.00 82.06 85 SER A N 1
ATOM 652 C CA . SER A 1 85 ? -3.006 10.713 23.883 1.00 82.06 85 SER A CA 1
ATOM 653 C C . SER A 1 85 ? -3.263 9.761 22.712 1.00 82.06 85 SER A C 1
ATOM 655 O O . SER A 1 85 ? -2.437 9.681 21.806 1.00 82.06 85 SER A O 1
ATOM 657 N N . GLU A 1 86 ? -4.400 9.066 22.678 1.00 80.94 86 GLU A N 1
ATOM 658 C CA . GLU A 1 86 ? -4.770 8.191 21.557 1.00 80.94 86 GLU A CA 1
ATOM 659 C C . GLU A 1 86 ? -5.020 8.975 20.275 1.00 80.94 86 GLU A C 1
ATOM 661 O O . GLU A 1 86 ? -4.518 8.580 19.220 1.00 80.94 86 GLU A O 1
ATOM 666 N N . LYS A 1 87 ? -5.713 10.116 20.375 1.00 86.56 87 LYS A N 1
ATOM 667 C CA . LYS A 1 87 ? -5.926 11.023 19.247 1.00 86.56 87 LYS A CA 1
ATOM 668 C C . LYS A 1 87 ? -4.591 11.484 18.659 1.00 86.56 87 LYS A C 1
ATOM 670 O O . LYS A 1 87 ? -4.382 11.355 17.455 1.00 86.56 87 LYS A O 1
ATOM 675 N N . MET A 1 88 ? -3.653 11.912 19.508 1.00 90.25 88 MET A N 1
ATOM 676 C CA . MET A 1 88 ? -2.309 12.319 19.084 1.00 90.25 88 MET A CA 1
ATOM 677 C C . MET A 1 88 ? -1.536 11.164 18.422 1.00 90.25 88 MET A C 1
ATOM 679 O O . MET A 1 88 ? -0.874 11.352 17.402 1.00 90.25 88 MET A O 1
ATOM 683 N N . ILE A 1 89 ? -1.641 9.942 18.959 1.00 87.56 89 ILE A N 1
ATOM 684 C CA . ILE A 1 89 ? -1.024 8.748 18.357 1.00 87.56 89 ILE A CA 1
ATOM 685 C C . ILE A 1 89 ? -1.639 8.444 16.984 1.00 87.56 89 ILE A C 1
ATOM 687 O O . ILE A 1 89 ? -0.914 8.066 16.059 1.00 87.56 89 ILE A O 1
ATOM 691 N N . ARG A 1 90 ? -2.961 8.580 16.836 1.00 87.50 90 ARG A N 1
ATOM 692 C CA . ARG A 1 90 ? -3.660 8.369 15.564 1.00 87.50 90 ARG A CA 1
ATOM 693 C C . ARG A 1 90 ? -3.211 9.385 14.519 1.00 87.50 90 ARG A C 1
ATOM 695 O O . ARG A 1 90 ? -2.796 8.969 13.442 1.00 87.50 90 ARG A O 1
ATOM 702 N N . GLU A 1 91 ? -3.235 10.669 14.859 1.00 90.56 91 GLU A N 1
ATOM 703 C CA . GLU A 1 91 ? -2.798 11.764 13.982 1.00 90.56 91 GLU A CA 1
ATOM 704 C C . GLU A 1 91 ? -1.329 11.593 13.567 1.00 90.56 91 GLU A C 1
ATOM 706 O O . GLU A 1 91 ? -0.998 11.696 12.387 1.00 90.56 91 GLU A O 1
ATOM 711 N N . GLY A 1 92 ? -0.452 11.209 14.501 1.00 93.38 92 GLY A N 1
ATOM 712 C CA . GLY A 1 92 ? 0.948 10.916 14.191 1.00 93.38 92 GLY A CA 1
ATOM 713 C C . GLY A 1 92 ? 1.119 9.753 13.206 1.00 93.38 92 GLY A C 1
ATOM 714 O O . GLY A 1 92 ? 1.923 9.832 12.276 1.00 93.38 92 GLY A O 1
ATOM 715 N N . ARG A 1 93 ? 0.346 8.668 13.359 1.00 90.81 93 ARG A N 1
ATOM 716 C CA . ARG A 1 93 ? 0.360 7.538 12.408 1.00 90.81 93 ARG A CA 1
ATOM 717 C C . ARG A 1 93 ? -0.175 7.938 11.039 1.00 90.81 93 ARG A C 1
ATOM 719 O O . ARG A 1 93 ? 0.368 7.495 10.028 1.00 90.81 93 ARG A O 1
ATOM 726 N N . GLU A 1 94 ? -1.231 8.742 11.008 1.00 92.69 94 GLU A N 1
ATOM 727 C CA . GLU A 1 94 ? -1.792 9.267 9.769 1.00 92.69 94 GLU A CA 1
ATOM 728 C C . GLU A 1 94 ? -0.755 10.107 9.016 1.00 92.69 94 GLU A C 1
ATOM 730 O O . GLU A 1 94 ? -0.517 9.862 7.833 1.00 92.69 94 GLU A O 1
ATOM 735 N N . GLU A 1 95 ? -0.068 11.018 9.706 1.00 95.69 95 GLU A N 1
ATOM 736 C CA . GLU A 1 95 ? 0.945 11.875 9.089 1.00 95.69 95 GLU A CA 1
ATOM 737 C C . GLU A 1 95 ? 2.139 11.071 8.558 1.00 95.69 95 GLU A C 1
ATOM 739 O O . GLU A 1 95 ? 2.560 11.258 7.415 1.00 95.69 95 GLU A O 1
ATOM 744 N N . ILE A 1 96 ? 2.628 10.085 9.318 1.00 96.25 96 ILE A N 1
ATOM 745 C CA . ILE A 1 96 ? 3.681 9.170 8.846 1.00 96.25 96 ILE A CA 1
ATOM 746 C C . ILE A 1 96 ? 3.242 8.437 7.568 1.00 96.25 96 ILE A C 1
ATOM 748 O O . ILE A 1 96 ? 4.019 8.316 6.616 1.00 96.25 96 ILE A O 1
ATOM 752 N N . ASN A 1 97 ? 1.995 7.959 7.515 1.00 93.50 97 ASN A N 1
ATOM 753 C CA . ASN A 1 97 ? 1.467 7.286 6.329 1.00 93.50 97 ASN A CA 1
ATOM 754 C C . ASN A 1 97 ? 1.345 8.242 5.132 1.00 93.50 97 ASN A C 1
ATOM 756 O O . ASN A 1 97 ? 1.668 7.842 4.013 1.00 93.50 97 ASN A O 1
ATOM 760 N N . ARG A 1 98 ? 0.950 9.504 5.350 1.00 95.62 98 ARG A N 1
ATOM 761 C CA . ARG A 1 98 ? 0.904 10.544 4.306 1.00 95.62 98 ARG A CA 1
ATOM 762 C C . ARG A 1 98 ? 2.289 10.862 3.749 1.00 95.62 98 ARG A C 1
ATOM 764 O O . ARG A 1 98 ? 2.446 10.975 2.534 1.00 95.62 98 ARG A O 1
ATOM 771 N N . LEU A 1 99 ? 3.304 10.971 4.604 1.00 97.62 99 LEU A N 1
ATOM 772 C CA . LEU A 1 99 ? 4.687 11.169 4.162 1.00 97.62 99 LEU A CA 1
ATOM 773 C C . LEU A 1 99 ? 5.172 9.986 3.317 1.00 97.62 99 LEU A C 1
ATOM 775 O O . LEU A 1 99 ? 5.716 10.181 2.230 1.00 97.62 99 LEU A O 1
ATOM 779 N N . ARG A 1 100 ? 4.890 8.757 3.762 1.00 96.56 100 ARG A N 1
ATOM 780 C CA . ARG A 1 100 ? 5.239 7.539 3.021 1.00 96.56 100 ARG A CA 1
ATOM 781 C C . ARG A 1 100 ? 4.515 7.431 1.677 1.00 96.56 100 ARG A C 1
ATOM 783 O O . ARG A 1 100 ? 5.096 6.952 0.705 1.00 96.56 100 ARG A O 1
ATOM 790 N N . LEU A 1 101 ? 3.263 7.881 1.608 1.00 95.88 101 LEU A N 1
ATOM 791 C CA . LEU A 1 101 ? 2.506 7.973 0.360 1.00 95.88 101 LEU A CA 1
ATOM 792 C C . LEU A 1 101 ? 3.218 8.902 -0.635 1.00 95.88 101 LEU A C 1
ATOM 794 O O . LEU A 1 101 ? 3.489 8.489 -1.763 1.00 95.88 101 LEU A O 1
ATOM 798 N N . LYS A 1 102 ? 3.579 10.118 -0.202 1.00 97.75 102 LYS A N 1
ATOM 799 C CA . LYS A 1 102 ? 4.307 11.096 -1.030 1.00 97.75 102 LYS A CA 1
ATOM 800 C C . LYS A 1 102 ? 5.651 10.546 -1.510 1.00 97.75 102 LYS A C 1
ATOM 802 O O . LYS A 1 102 ? 6.002 10.712 -2.676 1.00 97.75 102 LYS A O 1
ATOM 807 N N . GLU A 1 103 ? 6.383 9.853 -0.639 1.00 98.06 103 GLU A N 1
ATOM 808 C CA . GLU A 1 103 ? 7.647 9.200 -0.992 1.00 98.06 103 GLU A CA 1
ATOM 809 C C . GLU A 1 103 ? 7.456 8.161 -2.110 1.00 98.06 103 GLU A C 1
ATOM 811 O O . GLU A 1 103 ? 8.174 8.181 -3.110 1.00 98.06 103 GLU A O 1
ATOM 816 N N . LEU A 1 104 ? 6.461 7.275 -1.986 1.00 96.25 104 LEU A N 1
ATOM 817 C CA . LEU A 1 104 ? 6.177 6.261 -3.006 1.00 96.25 104 LEU A CA 1
ATOM 818 C C . LEU A 1 104 ? 5.698 6.876 -4.326 1.00 96.25 104 LEU A C 1
ATOM 820 O O . LEU A 1 104 ? 6.090 6.399 -5.391 1.00 96.25 104 LEU A O 1
ATOM 824 N N . GLN A 1 105 ? 4.895 7.941 -4.276 1.00 97.06 105 GLN A N 1
ATOM 825 C CA . GLN A 1 105 ? 4.487 8.692 -5.467 1.00 97.06 105 GLN A CA 1
ATOM 826 C C . GLN A 1 105 ? 5.698 9.309 -6.177 1.00 97.06 105 GLN A C 1
ATOM 828 O O . GLN A 1 105 ? 5.825 9.205 -7.398 1.00 97.06 105 GLN A O 1
ATOM 833 N N . PHE A 1 106 ? 6.633 9.890 -5.421 1.00 98.31 106 PHE A N 1
ATOM 834 C CA . PHE A 1 106 ? 7.885 10.396 -5.976 1.00 98.31 106 PHE A CA 1
ATOM 835 C C . PHE A 1 106 ? 8.718 9.277 -6.618 1.00 98.31 106 PHE A C 1
ATOM 837 O O . PHE A 1 106 ? 9.182 9.430 -7.749 1.00 98.31 106 PHE A O 1
ATOM 844 N N . GLN A 1 107 ? 8.864 8.131 -5.946 1.00 96.44 107 GLN A N 1
ATOM 845 C CA . GLN A 1 107 ? 9.576 6.969 -6.492 1.00 96.44 107 GLN A CA 1
ATOM 846 C C . GLN A 1 107 ? 8.938 6.461 -7.794 1.00 96.44 107 GLN A C 1
ATOM 848 O O . GLN A 1 107 ? 9.657 6.159 -8.750 1.00 96.44 107 GLN A O 1
ATOM 853 N N . LEU A 1 108 ? 7.604 6.401 -7.857 1.00 96.44 108 LEU A N 1
ATOM 854 C CA . LEU A 1 108 ? 6.861 6.012 -9.056 1.00 96.44 108 LEU A CA 1
ATOM 855 C C . LEU A 1 108 ? 7.132 6.977 -10.215 1.00 96.44 108 LEU A C 1
ATOM 857 O O . LEU A 1 108 ? 7.504 6.541 -11.305 1.00 96.44 108 LEU A O 1
ATOM 861 N N . ASN A 1 109 ? 7.009 8.281 -9.966 1.00 97.25 109 ASN A N 1
ATOM 862 C CA . ASN A 1 109 ? 7.275 9.313 -10.966 1.00 97.25 109 ASN A CA 1
ATOM 863 C C . ASN A 1 109 ? 8.722 9.255 -11.461 1.00 97.25 109 ASN A C 1
ATOM 865 O O . ASN A 1 109 ? 8.965 9.283 -12.666 1.00 97.25 109 ASN A O 1
ATOM 869 N N . HIS A 1 110 ? 9.687 9.083 -10.554 1.00 96.69 110 HIS A N 1
ATOM 870 C CA . HIS A 1 110 ? 11.088 8.907 -10.920 1.00 96.69 110 HIS A CA 1
ATOM 871 C C . HIS A 1 110 ? 11.297 7.684 -11.829 1.00 96.69 110 HIS A C 1
ATOM 873 O O . HIS A 1 110 ? 12.005 7.774 -12.835 1.00 96.69 110 HIS A O 1
ATOM 879 N N . MET A 1 111 ? 10.654 6.553 -11.518 1.00 95.88 111 MET A N 1
ATOM 880 C CA . MET A 1 111 ? 10.688 5.356 -12.363 1.00 95.88 111 MET A CA 1
ATOM 881 C C . MET A 1 111 ? 10.107 5.609 -13.760 1.00 95.88 111 MET A C 1
ATOM 883 O O . MET A 1 111 ? 10.703 5.175 -14.746 1.00 95.88 111 MET A O 1
ATOM 887 N N . ILE A 1 112 ? 8.974 6.312 -13.853 1.00 94.81 112 ILE A N 1
ATOM 888 C CA . ILE A 1 112 ? 8.321 6.640 -15.129 1.00 94.81 112 ILE A CA 1
ATOM 889 C C . ILE A 1 112 ? 9.235 7.523 -15.983 1.00 94.81 112 ILE A C 1
ATOM 891 O O . ILE A 1 112 ? 9.513 7.179 -17.132 1.00 94.81 112 ILE A O 1
ATOM 895 N N . THR A 1 113 ? 9.767 8.605 -15.414 1.00 96.44 113 THR A N 1
ATOM 896 C CA . THR A 1 113 ? 10.682 9.514 -16.120 1.00 96.44 113 THR A CA 1
ATOM 897 C C . THR A 1 113 ? 11.935 8.782 -16.594 1.00 96.44 113 THR A C 1
ATOM 899 O O . THR A 1 113 ? 12.368 8.941 -17.734 1.00 96.44 113 THR A O 1
ATOM 902 N N . ARG A 1 114 ? 12.508 7.919 -15.747 1.00 96.25 114 ARG A N 1
ATOM 903 C CA . ARG A 1 114 ? 13.678 7.113 -16.110 1.00 96.25 114 ARG A CA 1
ATOM 904 C C . ARG A 1 114 ? 13.381 6.150 -17.259 1.00 96.25 114 ARG A C 1
ATOM 906 O O . ARG A 1 114 ? 14.207 6.011 -18.155 1.00 96.25 114 ARG A O 1
ATOM 913 N N . HIS A 1 115 ? 12.220 5.499 -17.245 1.00 96.19 115 HIS A N 1
ATOM 914 C CA . HIS A 1 115 ? 11.788 4.614 -18.326 1.00 96.19 115 HIS A CA 1
ATOM 915 C C . HIS A 1 115 ? 11.650 5.379 -19.651 1.00 96.19 115 HIS A C 1
ATOM 917 O O . HIS A 1 115 ? 12.189 4.943 -20.665 1.00 96.19 115 HIS A O 1
ATOM 923 N N . GLN A 1 116 ? 11.009 6.551 -19.631 1.00 96.38 116 GLN A N 1
ATOM 924 C CA . GLN A 1 116 ? 10.872 7.415 -20.808 1.00 96.38 116 GLN A CA 1
ATOM 925 C C . GLN A 1 116 ? 12.232 7.871 -21.358 1.00 96.38 116 GLN A C 1
ATOM 927 O O . GLN A 1 116 ? 12.445 7.803 -22.566 1.00 96.38 116 GLN A O 1
ATOM 932 N N . SER A 1 117 ? 13.174 8.253 -20.486 1.00 97.50 117 SER A N 1
ATOM 933 C CA . SER A 1 117 ? 14.546 8.606 -20.887 1.00 97.50 117 SER A CA 1
ATOM 934 C C . SER A 1 117 ? 15.240 7.452 -21.611 1.00 97.50 117 SER A C 1
ATOM 936 O O . SER A 1 117 ? 15.797 7.646 -22.686 1.00 97.50 117 SER A O 1
ATOM 938 N N . ILE A 1 118 ? 15.154 6.230 -21.070 1.00 97.12 118 ILE A N 1
ATOM 939 C CA . ILE A 1 118 ? 15.768 5.044 -21.689 1.00 97.12 118 ILE A CA 1
ATOM 940 C C . ILE A 1 118 ? 15.142 4.757 -23.060 1.00 97.12 118 ILE A C 1
ATOM 942 O O . ILE A 1 118 ? 15.859 4.398 -23.993 1.00 97.12 118 ILE A O 1
ATOM 946 N N . LEU A 1 119 ? 13.822 4.917 -23.204 1.00 96.88 119 LEU A N 1
ATOM 947 C CA . LEU A 1 119 ? 13.149 4.746 -24.493 1.00 96.88 119 LEU A CA 1
ATOM 948 C C . LEU A 1 119 ? 13.610 5.782 -25.525 1.00 96.88 119 LEU A C 1
ATOM 950 O O . LEU A 1 119 ? 13.880 5.407 -26.665 1.00 96.88 119 LEU A O 1
ATOM 954 N N . ALA A 1 120 ? 13.748 7.050 -25.133 1.00 97.94 120 ALA A N 1
ATOM 955 C CA . ALA A 1 120 ? 14.267 8.097 -26.012 1.00 97.94 120 ALA A CA 1
ATOM 956 C C . ALA A 1 120 ? 15.722 7.812 -26.433 1.00 97.94 120 ALA A C 1
ATOM 958 O O . ALA A 1 120 ? 16.051 7.865 -27.617 1.00 97.94 120 ALA A O 1
ATOM 959 N N . GLU A 1 121 ? 16.585 7.417 -25.492 1.00 98.00 121 GLU A N 1
ATOM 960 C CA . GLU A 1 121 ? 17.970 7.017 -25.784 1.00 98.00 121 GLU A CA 1
ATOM 961 C C . GLU A 1 121 ? 18.033 5.823 -26.755 1.00 98.00 121 GLU A C 1
ATOM 963 O O . GLU A 1 121 ? 18.833 5.823 -27.692 1.00 98.00 121 GLU A O 1
ATOM 968 N N . LEU A 1 122 ? 17.156 4.826 -26.588 1.00 97.81 122 LEU A N 1
ATOM 969 C CA . LEU A 1 122 ? 17.045 3.697 -27.516 1.00 97.81 122 LEU A CA 1
ATOM 970 C C . LEU A 1 122 ? 16.602 4.136 -28.916 1.00 97.81 122 LEU A C 1
ATOM 972 O O . LEU A 1 122 ? 17.123 3.616 -29.903 1.00 97.81 122 LEU A O 1
ATOM 976 N N . GLN A 1 123 ? 15.667 5.082 -29.021 1.00 97.88 123 GLN A N 1
ATOM 977 C CA . GLN A 1 123 ? 15.251 5.643 -30.309 1.00 97.88 123 GLN A CA 1
ATOM 978 C C . GLN 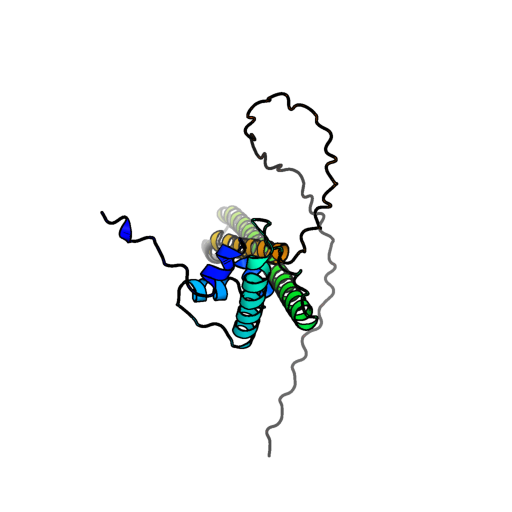A 1 123 ? 16.420 6.341 -31.010 1.00 97.88 123 GLN A C 1
ATOM 980 O O . GLN A 1 123 ? 16.675 6.058 -32.180 1.00 97.88 123 GLN A O 1
ATOM 985 N N . HIS A 1 124 ? 17.182 7.172 -30.293 1.00 97.44 124 HIS A N 1
ATOM 986 C CA . HIS A 1 124 ? 18.370 7.829 -30.841 1.00 97.44 124 HIS A CA 1
ATOM 987 C C . HIS A 1 124 ? 19.439 6.831 -31.298 1.00 97.44 124 HIS A C 1
ATOM 989 O O . HIS A 1 124 ? 19.991 6.997 -32.384 1.00 97.44 124 HIS A O 1
ATOM 995 N N . LEU A 1 125 ? 19.698 5.770 -30.525 1.00 96.94 125 LEU A N 1
ATOM 996 C CA . LEU A 1 125 ? 20.635 4.720 -30.935 1.00 96.94 125 LEU A CA 1
ATOM 997 C C . LEU A 1 125 ? 20.164 3.968 -32.180 1.00 96.94 125 LEU A C 1
ATOM 999 O O . LEU A 1 125 ? 20.975 3.688 -33.053 1.00 96.94 125 LEU A O 1
ATOM 1003 N N . ASN A 1 126 ? 18.871 3.658 -32.292 1.00 96.69 126 ASN A N 1
ATOM 1004 C CA . ASN A 1 126 ? 18.345 2.998 -33.487 1.00 96.69 126 ASN A CA 1
ATOM 1005 C C . ASN A 1 126 ? 18.477 3.895 -34.729 1.00 96.69 126 ASN A C 1
ATOM 1007 O O . ASN A 1 126 ? 18.860 3.409 -35.787 1.00 96.69 126 ASN A O 1
ATOM 1011 N N . LEU A 1 127 ? 18.217 5.202 -34.600 1.00 96.25 127 LEU A N 1
ATOM 1012 C CA . LEU A 1 127 ? 18.446 6.157 -35.688 1.00 96.25 127 LEU A CA 1
ATOM 1013 C C . LEU A 1 127 ? 19.928 6.226 -36.070 1.00 96.25 127 LEU A C 1
ATOM 1015 O O . LEU A 1 127 ? 20.250 6.187 -37.254 1.00 96.25 127 LEU A O 1
ATOM 1019 N N . ALA A 1 128 ? 20.824 6.279 -35.080 1.00 94.62 128 ALA A N 1
ATOM 1020 C CA . ALA A 1 128 ? 22.261 6.281 -35.322 1.00 94.62 128 ALA A CA 1
ATOM 1021 C C . ALA A 1 128 ? 22.707 5.018 -36.069 1.00 94.62 128 ALA A C 1
ATOM 1023 O O . ALA A 1 128 ? 23.411 5.141 -37.065 1.00 94.62 128 ALA A O 1
ATOM 1024 N N . ILE A 1 129 ? 22.254 3.829 -35.654 1.00 94.69 129 ILE A N 1
ATOM 1025 C CA . ILE A 1 129 ? 22.554 2.557 -36.334 1.00 94.69 129 ILE A CA 1
ATOM 1026 C C . ILE A 1 129 ? 22.104 2.619 -37.801 1.00 94.69 129 ILE A C 1
ATOM 1028 O O . ILE A 1 129 ? 22.930 2.425 -38.688 1.00 94.69 129 ILE A O 1
ATOM 1032 N N . ASN A 1 130 ? 20.855 3.023 -38.057 1.00 93.56 130 ASN A N 1
ATOM 1033 C CA . ASN A 1 130 ? 20.302 3.091 -39.414 1.00 93.56 130 ASN A CA 1
ATOM 1034 C C . ASN A 1 130 ? 21.070 4.057 -40.339 1.00 93.56 130 ASN A C 1
ATOM 1036 O O . ASN A 1 130 ? 21.231 3.778 -41.524 1.00 93.56 130 ASN A O 1
ATOM 1040 N N . VAL A 1 131 ? 21.540 5.202 -39.824 1.00 94.06 131 VAL A N 1
ATOM 1041 C CA . VAL A 1 131 ? 22.372 6.137 -40.610 1.00 94.06 131 VAL A CA 1
ATOM 1042 C C . VAL A 1 131 ? 23.771 5.555 -40.849 1.00 94.06 131 VAL A C 1
ATOM 1044 O O . VAL A 1 131 ? 24.327 5.682 -41.939 1.00 94.06 131 VAL A O 1
ATOM 1047 N N . THR A 1 132 ? 24.334 4.894 -39.836 1.00 92.69 132 THR A N 1
ATOM 1048 C CA . THR A 1 132 ? 25.707 4.365 -39.836 1.00 92.69 132 THR A CA 1
ATOM 1049 C C . THR A 1 132 ? 25.869 3.189 -40.804 1.00 92.69 132 THR A C 1
ATOM 1051 O O . THR A 1 132 ? 26.926 3.082 -41.434 1.00 92.69 132 THR A O 1
ATOM 1054 N N . ASP A 1 133 ? 24.822 2.370 -40.971 1.00 85.69 133 ASP A N 1
ATOM 1055 C CA . ASP A 1 133 ? 24.770 1.215 -41.883 1.00 85.69 133 ASP A CA 1
ATOM 1056 C C . ASP A 1 133 ? 25.102 1.571 -43.340 1.00 85.69 133 ASP A C 1
ATOM 1058 O O . ASP A 1 133 ? 25.578 0.728 -44.096 1.00 85.69 133 ASP A O 1
ATOM 1062 N N . SER A 1 134 ? 24.902 2.830 -43.738 1.00 83.38 134 SER A N 1
ATOM 1063 C CA . SER A 1 134 ? 25.141 3.271 -45.116 1.00 83.38 134 SER A CA 1
ATOM 1064 C C . SER A 1 134 ? 26.582 3.725 -45.396 1.00 83.38 134 SER A C 1
ATOM 1066 O O . SER A 1 134 ? 26.939 3.870 -46.563 1.00 83.38 134 SER A O 1
ATOM 1068 N N . GLN A 1 135 ? 27.404 4.020 -44.376 1.00 78.38 135 GLN A N 1
ATOM 1069 C CA . GLN A 1 135 ? 28.643 4.801 -44.582 1.00 78.38 135 GLN A CA 1
ATOM 1070 C C . GLN A 1 135 ? 29.866 4.391 -43.738 1.00 78.38 135 GLN A C 1
ATOM 1072 O O . GLN A 1 135 ? 30.950 4.926 -43.967 1.00 78.38 135 GLN A O 1
ATOM 1077 N N . THR A 1 136 ? 29.753 3.471 -42.773 1.00 74.69 136 THR A N 1
ATOM 1078 C CA . THR A 1 136 ? 30.743 3.399 -41.673 1.00 74.69 136 THR A CA 1
ATOM 1079 C C . THR A 1 136 ? 31.429 2.043 -41.510 1.00 74.69 136 THR A C 1
ATOM 1081 O O . THR A 1 136 ? 30.875 0.994 -41.824 1.00 74.69 136 THR A O 1
ATOM 1084 N N . SER A 1 137 ? 32.649 2.056 -40.955 1.00 79.50 137 SER A N 1
ATOM 1085 C CA . SER A 1 137 ? 33.412 0.849 -40.621 1.00 79.50 137 SER A CA 1
ATOM 1086 C C . SER A 1 137 ? 32.725 0.000 -39.539 1.00 79.50 137 SER A C 1
ATOM 1088 O O . SER A 1 137 ? 32.123 0.516 -38.592 1.00 79.50 137 SER A O 1
ATOM 1090 N N . ALA A 1 138 ? 32.880 -1.325 -39.638 1.00 83.75 138 ALA A N 1
ATOM 1091 C CA . ALA A 1 138 ? 32.255 -2.327 -38.762 1.00 83.75 138 ALA A CA 1
ATOM 1092 C C . ALA A 1 138 ? 32.510 -2.132 -37.249 1.00 83.75 138 ALA A C 1
ATOM 1094 O O . ALA A 1 138 ? 31.819 -2.718 -36.415 1.00 83.75 138 ALA A O 1
ATOM 1095 N N . PHE A 1 139 ? 33.501 -1.319 -36.870 1.00 84.12 139 PHE A N 1
ATOM 1096 C CA . PHE A 1 139 ? 33.824 -1.039 -35.474 1.00 84.12 139 PHE A CA 1
ATOM 1097 C C . PHE A 1 139 ? 32.807 -0.100 -34.797 1.00 84.12 139 PHE A C 1
ATOM 1099 O O . PHE A 1 139 ? 32.463 -0.317 -33.635 1.00 84.12 139 PHE A O 1
ATOM 1106 N N . GLY A 1 140 ? 32.281 0.904 -35.514 1.00 87.81 140 GLY A N 1
ATOM 1107 C CA . GLY A 1 140 ? 31.302 1.853 -34.964 1.00 87.81 140 GLY A CA 1
ATOM 1108 C C . GLY A 1 140 ? 29.967 1.187 -34.619 1.00 87.81 140 GLY A C 1
ATOM 1109 O O . GLY A 1 140 ? 29.421 1.398 -33.535 1.00 87.81 140 GLY A O 1
ATOM 1110 N N . LEU A 1 141 ? 29.507 0.293 -35.498 1.00 91.81 141 LEU A N 1
ATOM 1111 C CA . LEU A 1 141 ? 28.280 -0.492 -35.335 1.00 91.81 141 LEU A CA 1
ATOM 1112 C C . LEU A 1 141 ? 28.263 -1.305 -34.037 1.00 91.81 141 LEU A C 1
ATOM 1114 O O . LEU A 1 141 ? 27.328 -1.186 -33.245 1.00 91.81 141 LEU A O 1
ATOM 1118 N N . ARG A 1 142 ? 29.348 -2.034 -33.744 1.00 93.69 142 ARG A N 1
ATOM 1119 C CA . ARG A 1 142 ? 29.456 -2.847 -32.518 1.00 93.69 142 ARG A CA 1
ATOM 1120 C C . ARG A 1 142 ? 29.332 -2.020 -31.237 1.00 93.69 142 ARG A C 1
ATOM 1122 O O . ARG A 1 142 ? 28.810 -2.503 -30.232 1.00 93.69 142 ARG A O 1
ATOM 1129 N N . SER A 1 143 ? 29.816 -0.776 -31.250 1.00 93.75 143 SER A N 1
ATOM 1130 C CA . SER A 1 143 ? 29.698 0.126 -30.099 1.00 93.75 143 SER A CA 1
ATOM 1131 C C . SER A 1 143 ? 28.238 0.518 -29.844 1.00 93.75 143 SER A C 1
ATOM 1133 O O . SER A 1 143 ? 27.761 0.432 -28.708 1.00 93.75 143 SER A O 1
ATOM 1135 N N . PHE A 1 144 ? 27.497 0.867 -30.902 1.00 94.94 144 PHE A N 1
ATOM 1136 C CA . PHE A 1 144 ? 26.074 1.200 -30.803 1.00 94.94 144 PHE A CA 1
ATOM 1137 C C . PHE A 1 144 ? 25.221 -0.000 -30.383 1.00 94.94 144 PHE A C 1
ATOM 1139 O O . PHE A 1 144 ? 24.363 0.136 -29.508 1.00 94.94 144 PHE A O 1
ATOM 1146 N N . GLU A 1 145 ? 25.492 -1.187 -30.929 1.00 95.19 145 GLU A N 1
ATOM 1147 C CA . GLU A 1 145 ? 24.822 -2.434 -30.540 1.00 95.19 145 GLU A CA 1
ATOM 1148 C C . GLU A 1 145 ? 25.028 -2.751 -29.055 1.00 95.19 145 GLU A C 1
ATOM 1150 O O . GLU A 1 145 ? 24.070 -3.044 -28.334 1.00 95.19 145 GLU A O 1
ATOM 1155 N N . ARG A 1 146 ? 26.263 -2.608 -28.558 1.00 96.88 146 ARG A N 1
ATOM 1156 C CA . ARG A 1 146 ? 26.565 -2.787 -27.133 1.00 96.88 146 ARG A CA 1
ATOM 1157 C C . ARG A 1 146 ? 25.826 -1.766 -26.268 1.00 96.88 146 ARG A C 1
ATOM 1159 O O . ARG A 1 146 ? 25.288 -2.123 -25.218 1.00 96.88 146 ARG A O 1
ATOM 1166 N N . GLY A 1 147 ? 25.777 -0.504 -26.697 1.00 97.12 147 GLY A N 1
ATOM 1167 C CA . GLY A 1 147 ? 25.007 0.547 -26.027 1.00 97.12 147 GLY A CA 1
ATOM 1168 C C . GLY A 1 147 ? 23.521 0.197 -25.928 1.00 97.12 147 GLY A C 1
ATOM 1169 O O . GLY A 1 147 ? 22.933 0.270 -24.846 1.00 97.12 147 GLY A O 1
ATOM 1170 N N . LYS A 1 148 ? 22.937 -0.279 -27.032 1.00 97.75 148 LYS A N 1
ATOM 1171 C CA . LYS A 1 148 ? 21.547 -0.742 -27.105 1.00 97.75 148 LYS A CA 1
ATOM 1172 C C . LYS A 1 148 ? 21.285 -1.899 -26.143 1.00 97.75 148 LYS A C 1
ATOM 1174 O O . LYS A 1 148 ? 20.319 -1.847 -25.384 1.00 97.75 148 LYS A O 1
ATOM 1179 N N . GLU A 1 149 ? 22.157 -2.906 -26.104 1.00 97.81 149 GLU A N 1
ATOM 1180 C CA . GLU A 1 149 ? 22.018 -4.046 -25.189 1.00 97.81 149 GLU A CA 1
ATOM 1181 C C . GLU A 1 149 ? 22.035 -3.604 -23.712 1.00 97.81 149 GLU A C 1
ATOM 1183 O O . GLU A 1 149 ? 21.226 -4.063 -22.898 1.00 97.81 149 GLU A O 1
ATOM 1188 N N . LEU A 1 150 ? 22.919 -2.667 -23.350 1.00 97.88 150 LEU A N 1
ATOM 1189 C CA . LEU A 1 150 ? 22.981 -2.112 -21.996 1.00 97.88 150 LEU A CA 1
ATOM 1190 C C . LEU A 1 150 ? 21.707 -1.344 -21.623 1.00 97.88 150 LEU A C 1
ATOM 1192 O O . LEU A 1 150 ? 21.225 -1.476 -20.494 1.00 97.88 150 LEU A O 1
ATOM 1196 N N . LEU A 1 151 ? 21.148 -0.561 -22.548 1.00 97.56 151 LEU A N 1
ATOM 1197 C CA . LEU A 1 151 ? 19.888 0.147 -22.325 1.00 97.56 151 LEU A CA 1
ATOM 1198 C C . LEU A 1 151 ? 18.707 -0.813 -22.184 1.00 97.56 151 LEU A C 1
ATOM 1200 O O . LEU A 1 151 ? 17.908 -0.635 -21.268 1.00 97.56 151 LEU A O 1
ATOM 1204 N N . LEU A 1 152 ? 18.638 -1.877 -22.987 1.00 96.56 152 LEU A N 1
ATOM 1205 C CA . LEU A 1 152 ? 17.616 -2.920 -22.841 1.00 96.56 152 LEU A CA 1
ATOM 1206 C C . LEU A 1 152 ? 17.703 -3.614 -21.472 1.00 96.56 152 LEU A C 1
ATOM 1208 O O . LEU A 1 152 ? 16.689 -3.803 -20.800 1.00 96.56 152 LEU A O 1
ATOM 1212 N N . LYS A 1 153 ? 18.917 -3.903 -20.983 1.00 96.06 153 LYS A N 1
ATOM 1213 C CA . LYS A 1 153 ? 19.113 -4.428 -19.618 1.00 96.06 153 LYS A CA 1
ATOM 1214 C C . LYS A 1 153 ? 18.639 -3.445 -18.543 1.00 96.06 153 LYS A C 1
ATOM 1216 O O . LYS A 1 153 ? 18.071 -3.874 -17.539 1.00 96.06 153 LYS A O 1
ATOM 1221 N N . LYS A 1 154 ? 18.851 -2.135 -18.722 1.00 95.31 154 LYS A N 1
ATOM 1222 C CA . LYS A 1 154 ? 18.325 -1.099 -17.809 1.00 95.31 154 LYS A CA 1
ATOM 1223 C C . LYS A 1 154 ? 16.800 -0.978 -17.895 1.00 95.31 154 LYS A C 1
ATOM 1225 O O . LYS A 1 154 ? 16.166 -0.785 -16.858 1.00 95.31 154 LYS A O 1
ATOM 1230 N N . LEU A 1 155 ? 16.222 -1.128 -19.086 1.00 95.12 155 LEU A N 1
ATOM 1231 C CA . LEU A 1 155 ? 14.779 -1.102 -19.317 1.00 95.12 155 LEU A CA 1
ATOM 1232 C C . LEU A 1 155 ? 14.089 -2.244 -18.563 1.00 95.12 155 LEU A C 1
ATOM 1234 O O . LEU A 1 155 ? 13.132 -1.996 -17.839 1.00 95.12 155 LEU A O 1
ATOM 1238 N N . ASN A 1 156 ? 14.668 -3.448 -18.605 1.00 92.38 156 ASN A N 1
ATOM 1239 C CA . ASN A 1 156 ? 14.186 -4.609 -17.847 1.00 92.38 156 ASN A CA 1
ATOM 1240 C C . ASN A 1 156 ? 14.255 -4.422 -16.323 1.00 92.38 156 ASN A C 1
ATOM 1242 O O . ASN A 1 156 ? 13.553 -5.105 -15.588 1.00 92.38 156 ASN A O 1
ATOM 1246 N N . ARG A 1 157 ? 15.096 -3.511 -15.812 1.00 88.12 157 ARG A N 1
ATOM 1247 C CA . ARG A 1 157 ? 15.092 -3.143 -14.381 1.00 88.12 157 ARG A CA 1
ATOM 1248 C C . ARG A 1 157 ? 13.973 -2.158 -14.044 1.00 88.12 157 ARG A C 1
ATOM 1250 O O . ARG A 1 157 ? 13.520 -2.130 -12.905 1.00 88.12 157 ARG A O 1
ATOM 1257 N N . CYS A 1 158 ? 13.514 -1.380 -15.023 1.00 91.19 158 CYS A N 1
ATOM 1258 C CA . CYS A 1 158 ? 12.342 -0.509 -14.927 1.00 91.19 158 CYS A CA 1
ATOM 1259 C C . CYS A 1 158 ? 11.079 -1.268 -15.369 1.00 91.19 158 CYS A C 1
ATOM 1261 O O . CYS A 1 158 ? 10.310 -0.781 -16.196 1.00 91.19 158 CYS A O 1
ATOM 1263 N N . ASP A 1 159 ? 10.915 -2.484 -14.845 1.00 91.00 159 ASP A N 1
ATOM 1264 C CA . ASP A 1 159 ? 9.879 -3.425 -15.260 1.00 91.00 159 ASP A CA 1
ATOM 1265 C C . ASP A 1 159 ? 8.474 -2.951 -14.859 1.00 91.00 159 ASP A C 1
ATOM 1267 O O . ASP A 1 159 ? 8.264 -2.351 -13.795 1.00 91.00 159 ASP A O 1
ATOM 1271 N N . GLN A 1 160 ? 7.482 -3.318 -15.667 1.00 91.25 160 GLN A N 1
ATOM 1272 C CA . GLN A 1 160 ? 6.069 -3.083 -15.386 1.00 91.25 160 GLN A CA 1
ATOM 1273 C C . GLN A 1 160 ? 5.648 -3.752 -14.071 1.00 91.25 160 GLN A C 1
ATOM 1275 O O . GLN A 1 160 ? 4.835 -3.208 -13.324 1.00 91.25 160 GLN A O 1
ATOM 1280 N N . ARG A 1 161 ? 6.276 -4.880 -13.711 1.00 93.94 161 ARG A N 1
ATOM 1281 C CA . ARG A 1 161 ? 6.064 -5.538 -12.415 1.00 93.94 161 ARG A CA 1
ATOM 1282 C C . ARG A 1 161 ? 6.545 -4.697 -11.232 1.00 93.94 161 ARG A C 1
ATOM 1284 O O . ARG A 1 161 ? 5.903 -4.703 -10.183 1.00 93.94 161 ARG A O 1
ATOM 1291 N N . ALA A 1 162 ? 7.680 -4.008 -11.358 1.00 91.44 162 ALA A N 1
ATOM 1292 C CA . ALA A 1 162 ? 8.189 -3.135 -10.299 1.00 91.44 162 ALA A CA 1
ATOM 1293 C C . ALA A 1 162 ? 7.280 -1.912 -10.120 1.00 91.44 162 ALA A C 1
ATOM 1295 O O . ALA A 1 162 ? 6.931 -1.573 -8.989 1.00 91.44 162 ALA A O 1
ATOM 1296 N N . ARG A 1 163 ? 6.813 -1.337 -11.233 1.00 94.38 163 ARG A N 1
ATOM 1297 C CA . ARG A 1 163 ? 5.820 -0.259 -11.245 1.00 94.38 163 ARG A CA 1
ATOM 1298 C C . ARG A 1 163 ? 4.519 -0.672 -10.547 1.00 94.38 163 ARG A C 1
ATOM 1300 O O . ARG A 1 163 ? 4.125 -0.026 -9.579 1.00 94.38 163 ARG A O 1
ATOM 1307 N N . ALA A 1 164 ? 3.930 -1.798 -10.950 1.00 95.19 164 ALA A N 1
ATOM 1308 C CA . ALA A 1 164 ? 2.691 -2.315 -10.365 1.00 95.19 164 ALA A CA 1
ATOM 1309 C C . ALA A 1 164 ? 2.813 -2.585 -8.852 1.00 95.19 164 ALA A C 1
ATOM 1311 O O . ALA A 1 164 ? 1.864 -2.388 -8.097 1.00 95.19 164 ALA A O 1
ATOM 1312 N N . LYS A 1 165 ? 3.997 -2.999 -8.372 1.00 96.38 165 LYS A N 1
ATOM 1313 C CA . LYS A 1 165 ? 4.256 -3.157 -6.929 1.00 96.38 165 LYS A CA 1
ATOM 1314 C C . LYS A 1 165 ? 4.210 -1.828 -6.173 1.00 96.38 165 LYS A C 1
ATOM 1316 O O . LYS A 1 165 ? 3.740 -1.815 -5.038 1.00 96.38 165 LYS A O 1
ATOM 1321 N N . ILE A 1 166 ? 4.735 -0.744 -6.746 1.00 95.69 166 ILE A N 1
ATOM 1322 C CA . ILE A 1 166 ? 4.684 0.585 -6.118 1.00 95.69 166 ILE A CA 1
ATOM 1323 C C . ILE A 1 166 ? 3.245 1.106 -6.137 1.00 95.69 166 ILE A C 1
ATOM 1325 O O . ILE A 1 166 ? 2.748 1.514 -5.092 1.00 95.69 166 ILE A O 1
ATOM 1329 N N . GLU A 1 167 ? 2.554 0.994 -7.272 1.00 96.06 167 GLU A N 1
ATOM 1330 C CA . GLU A 1 167 ? 1.140 1.372 -7.413 1.00 96.06 167 GLU A CA 1
ATOM 1331 C C . GLU A 1 167 ? 0.251 0.625 -6.405 1.00 96.06 167 GLU A C 1
ATOM 1333 O O . GLU A 1 167 ? -0.543 1.244 -5.700 1.00 96.06 167 GLU A O 1
ATOM 1338 N N . GLY A 1 168 ? 0.453 -0.686 -6.231 1.00 96.44 168 GLY A N 1
ATOM 1339 C CA . GLY A 1 168 ? -0.272 -1.466 -5.225 1.00 96.44 168 GLY A CA 1
ATOM 1340 C C . GLY A 1 168 ? -0.015 -1.005 -3.783 1.00 96.44 168 GLY A C 1
ATOM 1341 O O . GLY A 1 168 ? -0.932 -0.999 -2.964 1.00 96.44 168 GLY A O 1
ATOM 1342 N N . LYS A 1 169 ? 1.214 -0.575 -3.457 1.00 95.75 169 LYS A N 1
ATOM 1343 C CA . LYS A 1 169 ? 1.529 -0.005 -2.133 1.00 95.75 169 LYS A CA 1
ATOM 1344 C C . LYS A 1 169 ? 0.874 1.360 -1.922 1.00 95.75 169 LYS A C 1
ATOM 1346 O O . LYS A 1 169 ? 0.424 1.625 -0.811 1.00 95.75 169 LYS A O 1
ATOM 1351 N N . ILE A 1 170 ? 0.828 2.197 -2.960 1.00 94.88 170 ILE A N 1
ATOM 1352 C CA . ILE A 1 170 ? 0.146 3.498 -2.936 1.00 94.88 170 ILE A CA 1
ATOM 1353 C C . ILE A 1 170 ? -1.344 3.283 -2.651 1.00 94.88 170 ILE A C 1
ATOM 1355 O O . ILE A 1 170 ? -1.829 3.786 -1.644 1.00 94.88 170 ILE A O 1
ATOM 1359 N N . ALA A 1 171 ? -2.022 2.435 -3.430 1.00 95.94 171 ALA A N 1
ATOM 1360 C CA . ALA A 1 171 ? -3.449 2.149 -3.254 1.00 95.94 171 ALA A CA 1
ATOM 1361 C C . ALA A 1 171 ? -3.783 1.616 -1.845 1.00 95.94 171 ALA A C 1
ATOM 1363 O O . ALA A 1 171 ? -4.776 2.003 -1.230 1.00 95.94 171 ALA A O 1
ATOM 1364 N N . MET A 1 172 ? -2.928 0.748 -1.292 1.00 95.88 172 MET A N 1
ATOM 1365 C CA . MET A 1 172 ? -3.088 0.254 0.078 1.00 95.88 172 MET A CA 1
ATOM 1366 C C . MET A 1 172 ? -2.963 1.380 1.118 1.00 95.88 172 MET A C 1
ATOM 1368 O O . MET A 1 172 ? -3.748 1.424 2.064 1.00 95.88 172 MET A O 1
ATOM 1372 N N . LEU A 1 173 ? -1.984 2.280 0.971 1.00 93.69 173 LEU A N 1
ATOM 1373 C CA . LEU A 1 173 ? -1.818 3.415 1.884 1.00 93.69 173 LEU A CA 1
ATOM 1374 C C . LEU A 1 173 ? -2.966 4.416 1.767 1.00 93.69 173 LEU A C 1
ATOM 1376 O O . LEU A 1 173 ? -3.413 4.913 2.793 1.00 93.69 173 LEU A O 1
ATOM 1380 N N . GLU A 1 174 ? -3.474 4.671 0.562 1.00 94.44 174 GLU A N 1
ATOM 1381 C CA . GLU A 1 174 ? -4.651 5.521 0.346 1.00 94.44 174 GLU A CA 1
ATOM 1382 C C . GLU A 1 174 ? -5.870 4.967 1.084 1.00 94.44 174 GLU A C 1
ATOM 1384 O O . GLU A 1 174 ? -6.530 5.704 1.813 1.00 94.44 174 GLU A O 1
ATOM 1389 N N . HIS A 1 175 ? -6.110 3.655 1.000 1.00 94.06 175 HIS A N 1
ATOM 1390 C CA . HIS A 1 175 ? -7.178 3.004 1.758 1.00 94.06 175 HIS A CA 1
ATOM 1391 C C . HIS A 1 175 ? -6.964 3.111 3.279 1.00 94.06 175 HIS A C 1
ATOM 1393 O O . HIS A 1 175 ? -7.914 3.324 4.034 1.00 94.06 175 HIS A O 1
ATOM 1399 N N . ILE A 1 176 ? -5.726 2.956 3.762 1.00 90.12 176 ILE A N 1
ATOM 1400 C CA . ILE A 1 176 ? -5.405 3.112 5.190 1.00 90.12 176 ILE A CA 1
ATOM 1401 C C . ILE A 1 176 ? -5.657 4.556 5.643 1.00 90.12 176 ILE A C 1
ATOM 1403 O O . ILE A 1 176 ? -6.281 4.758 6.681 1.00 90.12 176 ILE A O 1
ATOM 1407 N N . ILE A 1 177 ? -5.228 5.553 4.867 1.00 92.38 177 ILE A N 1
ATOM 1408 C CA . ILE A 1 177 ? -5.443 6.974 5.173 1.00 92.38 177 ILE A CA 1
ATOM 1409 C C . ILE A 1 177 ? -6.939 7.306 5.171 1.00 92.38 177 ILE A C 1
ATOM 1411 O O . ILE A 1 177 ? -7.423 7.915 6.120 1.00 92.38 177 ILE A O 1
ATOM 1415 N N . ALA A 1 178 ? -7.688 6.832 4.173 1.00 91.44 178 ALA A N 1
ATOM 1416 C CA . ALA A 1 178 ? -9.137 7.013 4.104 1.00 91.44 178 ALA A CA 1
ATOM 1417 C C . ALA A 1 178 ? -9.857 6.418 5.327 1.00 91.44 178 ALA A C 1
ATOM 1419 O O . ALA A 1 178 ? -10.829 6.991 5.804 1.00 91.44 178 ALA A O 1
ATOM 1420 N N . SER A 1 179 ? -9.349 5.314 5.890 1.00 87.75 179 SER A N 1
ATOM 1421 C CA . SER A 1 179 ? -9.928 4.706 7.097 1.00 87.75 179 SER A CA 1
ATOM 1422 C C . SER A 1 179 ? -9.750 5.530 8.380 1.00 87.75 179 SER A C 1
ATOM 1424 O O . SER A 1 179 ? -10.429 5.251 9.367 1.00 87.75 179 SER A O 1
ATOM 1426 N N . TYR A 1 180 ? -8.851 6.522 8.386 1.00 87.25 180 TYR A N 1
ATOM 1427 C CA . TYR A 1 180 ? -8.693 7.455 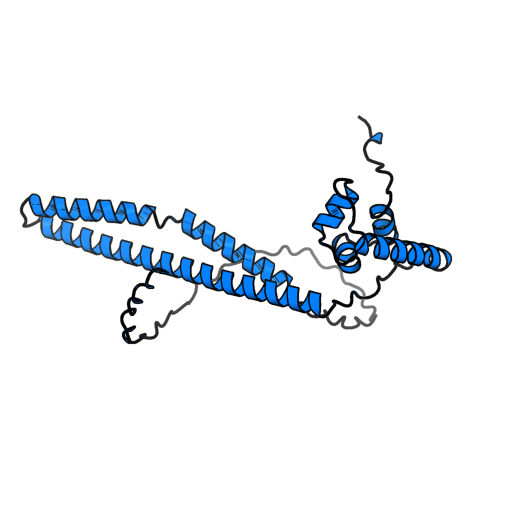9.508 1.00 87.25 180 TYR A CA 1
ATOM 1428 C C . TYR A 1 180 ? -9.628 8.657 9.423 1.00 87.25 180 TYR A C 1
ATOM 1430 O O . TYR A 1 180 ? -9.861 9.296 10.449 1.00 87.25 180 TYR A O 1
ATOM 1438 N N . GLN A 1 181 ? -10.161 8.972 8.238 1.00 84.94 181 GLN A N 1
ATOM 1439 C CA . GLN A 1 181 ? -11.085 10.086 8.108 1.00 84.94 181 GLN A CA 1
ATOM 1440 C C . GLN A 1 181 ? -12.359 9.748 8.884 1.00 84.94 181 GLN A C 1
ATOM 1442 O O . GLN A 1 181 ? -12.948 8.688 8.644 1.00 84.94 181 GLN A O 1
ATOM 1447 N N . PRO A 1 182 ? -12.779 10.604 9.835 1.00 75.38 182 PRO A N 1
ATOM 1448 C CA . PRO A 1 182 ? -14.069 10.423 10.468 1.00 75.38 182 PRO A CA 1
ATOM 1449 C C . PRO A 1 182 ? -15.092 10.418 9.340 1.00 75.38 182 PRO A C 1
ATOM 1451 O O . PRO A 1 182 ? -15.105 11.340 8.520 1.00 75.38 182 PRO A O 1
ATOM 1454 N N . GLN A 1 183 ? -15.902 9.358 9.259 1.00 72.44 183 GLN A N 1
ATOM 1455 C CA . GLN A 1 183 ? -17.055 9.416 8.377 1.00 72.44 183 GLN A CA 1
ATOM 1456 C C . GLN A 1 183 ? -17.808 10.679 8.787 1.00 72.44 183 GLN A C 1
ATOM 1458 O O . GLN A 1 183 ? -18.012 10.859 9.997 1.00 72.44 183 GLN A O 1
ATOM 1463 N N . PRO A 1 184 ? -18.112 11.591 7.839 1.00 72.38 184 PRO A N 1
ATOM 1464 C CA . PRO A 1 184 ? -18.966 12.720 8.163 1.00 72.38 184 PRO A CA 1
ATOM 1465 C C . PRO A 1 184 ? -20.149 12.103 8.885 1.00 72.38 184 PRO A C 1
ATOM 1467 O O . PRO A 1 184 ? -20.643 11.072 8.421 1.00 72.38 184 PRO A O 1
ATOM 1470 N N . ALA A 1 185 ? -20.478 12.618 10.074 1.00 70.12 185 ALA A N 1
ATOM 1471 C CA . ALA A 1 185 ? -21.681 12.185 10.754 1.00 70.12 185 ALA A CA 1
ATOM 1472 C C . ALA A 1 185 ? -22.755 12.330 9.689 1.00 70.12 185 ALA A C 1
ATOM 1474 O O . ALA A 1 185 ? -23.009 13.457 9.269 1.00 70.12 185 ALA A O 1
ATOM 1475 N N . GLU A 1 186 ? -23.213 11.205 9.127 1.00 69.62 186 GLU A N 1
ATOM 1476 C CA . GLU A 1 186 ? -24.319 11.217 8.196 1.00 69.62 186 GLU A CA 1
ATOM 1477 C C . GLU A 1 186 ? -25.378 11.881 9.039 1.00 69.62 186 GLU A C 1
ATOM 1479 O O . GLU A 1 186 ? -25.797 11.323 10.060 1.00 69.62 186 GLU A O 1
ATOM 1484 N N . GLU A 1 187 ? -25.633 13.151 8.725 1.00 65.12 187 GLU A N 1
ATOM 1485 C CA . GLU A 1 187 ? -26.724 13.894 9.290 1.00 65.12 187 GLU A CA 1
ATOM 1486 C C . GLU A 1 187 ? -27.877 12.954 9.006 1.00 65.12 187 GLU A C 1
ATOM 1488 O O . GLU A 1 187 ? -28.238 12.727 7.848 1.00 65.12 187 GLU A O 1
ATOM 1493 N N . MET A 1 188 ? -28.330 12.256 10.052 1.00 58.53 188 MET A N 1
ATOM 1494 C CA . MET A 1 188 ? -29.603 11.583 10.019 1.00 58.53 188 MET A CA 1
ATOM 1495 C C . MET A 1 188 ? -30.552 12.755 9.870 1.00 58.53 188 MET A C 1
ATOM 1497 O O . MET A 1 188 ? -31.024 13.306 10.862 1.00 58.53 188 MET A O 1
ATOM 1501 N N . GLU A 1 189 ? -30.728 13.204 8.624 1.00 62.22 189 GLU A N 1
ATOM 1502 C CA . GLU A 1 189 ? -31.919 13.887 8.209 1.00 62.22 189 GLU A CA 1
ATOM 1503 C C . GLU A 1 189 ? -33.001 12.972 8.731 1.00 62.22 189 GLU A C 1
ATOM 1505 O O . GLU A 1 189 ? -33.120 11.813 8.324 1.00 62.22 189 GLU A O 1
ATOM 1510 N N . ASP A 1 190 ? -33.638 13.464 9.783 1.00 56.38 190 ASP A N 1
ATOM 1511 C CA . ASP A 1 190 ? -34.786 12.880 10.416 1.00 56.38 190 ASP A CA 1
ATOM 1512 C C . ASP A 1 190 ? -35.763 12.683 9.262 1.00 56.38 190 ASP A C 1
ATOM 1514 O O . ASP A 1 190 ? -36.398 13.636 8.798 1.00 56.38 190 ASP A O 1
ATOM 1518 N N . VAL A 1 191 ? -35.754 11.479 8.672 1.00 56.88 191 VAL A N 1
ATOM 1519 C CA . VAL A 1 191 ? -36.685 11.086 7.626 1.00 56.88 191 VAL A CA 1
ATOM 1520 C C . VAL A 1 191 ? -37.994 11.020 8.370 1.00 56.88 191 VAL A C 1
ATOM 1522 O O . VAL A 1 191 ? -38.398 9.978 8.892 1.00 56.88 191 VAL A O 1
ATOM 1525 N N . GLY A 1 192 ? -38.605 12.201 8.476 1.00 58.53 192 GLY A N 1
ATOM 1526 C CA . GLY A 1 192 ? -39.918 12.408 9.012 1.00 58.53 192 GLY A CA 1
ATOM 1527 C C . GLY A 1 192 ? -40.772 11.326 8.403 1.00 58.53 192 GLY A C 1
ATOM 1528 O O . GLY A 1 192 ? -40.725 11.079 7.194 1.00 58.53 192 GLY A O 1
ATOM 1529 N N . THR A 1 193 ? -41.484 10.640 9.279 1.00 52.50 193 THR A N 1
ATOM 1530 C CA . THR A 1 193 ? -42.437 9.567 9.030 1.00 52.50 193 THR A CA 1
ATOM 1531 C C . THR A 1 193 ? -43.606 10.076 8.178 1.00 52.50 193 THR A C 1
ATOM 1533 O O . THR A 1 193 ? -44.773 10.013 8.544 1.00 52.50 193 THR A O 1
ATOM 1536 N N . GLY A 1 194 ? -43.306 10.587 6.988 1.00 50.75 194 GLY A N 1
ATOM 1537 C CA . GLY A 1 194 ? -44.235 10.811 5.909 1.00 50.75 194 GLY A CA 1
ATOM 1538 C C . GLY A 1 194 ? -44.476 9.471 5.247 1.00 50.75 194 GLY A C 1
ATOM 1539 O O . GLY A 1 194 ? -43.794 9.112 4.292 1.00 50.75 194 GLY A O 1
ATOM 1540 N N . SER A 1 195 ? -45.447 8.736 5.787 1.00 52.22 195 SER A N 1
ATOM 1541 C CA . SER A 1 195 ? -46.152 7.644 5.121 1.00 52.22 195 SER A CA 1
ATOM 1542 C C . SER A 1 195 ? -46.441 8.011 3.658 1.00 52.22 195 SER A C 1
ATOM 1544 O O . SER A 1 195 ? -47.429 8.671 3.335 1.00 52.22 195 SER A O 1
ATOM 1546 N N . LYS A 1 196 ? -45.549 7.613 2.753 1.00 51.66 196 LYS A N 1
ATOM 1547 C CA . LYS A 1 196 ? -45.805 7.565 1.319 1.00 51.66 196 LYS A CA 1
ATOM 1548 C C . LYS A 1 196 ? -45.627 6.122 0.894 1.00 51.66 196 LYS A C 1
ATOM 1550 O O . LYS A 1 196 ? -44.522 5.590 0.855 1.00 51.66 196 LYS A O 1
ATOM 1555 N N . LEU A 1 197 ? -46.775 5.508 0.632 1.00 53.88 197 LEU A N 1
ATOM 1556 C CA . LEU A 1 197 ? -46.947 4.252 -0.081 1.00 53.88 197 LEU A CA 1
ATOM 1557 C C . LEU A 1 197 ? -45.926 4.149 -1.221 1.00 53.88 197 LEU A C 1
ATOM 1559 O O . LEU A 1 197 ? -45.931 4.958 -2.147 1.00 53.88 197 LEU A O 1
ATOM 1563 N N . VAL A 1 198 ? -45.047 3.155 -1.120 1.00 45.31 198 VAL A N 1
ATOM 1564 C CA . VAL A 1 198 ? -44.050 2.811 -2.135 1.00 45.31 198 VAL A CA 1
ATOM 1565 C C . VAL A 1 198 ? -44.779 2.240 -3.358 1.00 45.31 198 VAL A C 1
ATOM 1567 O O . VAL A 1 198 ? -45.428 1.201 -3.219 1.00 45.31 198 VAL A O 1
ATOM 1570 N N . PRO A 1 199 ? -44.679 2.832 -4.565 1.00 53.94 199 PRO A N 1
ATOM 1571 C CA . PRO A 1 199 ? -44.986 2.100 -5.778 1.00 53.94 199 PRO A CA 1
ATOM 1572 C C . PRO A 1 199 ? -43.780 1.220 -6.125 1.00 53.94 199 PRO A C 1
ATOM 1574 O O . PRO A 1 199 ? -42.640 1.678 -6.199 1.00 53.94 199 PRO A O 1
ATOM 1577 N N . ALA A 1 200 ? -44.047 -0.067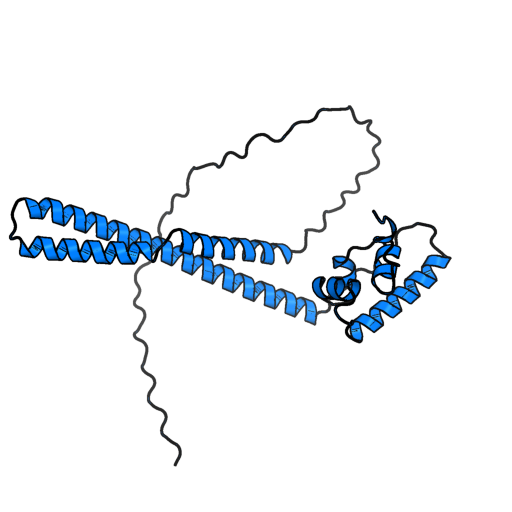 -6.317 1.00 60.38 200 ALA A N 1
ATOM 1578 C CA . ALA A 1 200 ? -43.079 -1.058 -6.753 1.00 60.38 200 ALA A CA 1
ATOM 1579 C C . ALA A 1 200 ? -42.406 -0.637 -8.068 1.00 60.38 200 ALA A C 1
ATOM 1581 O O . ALA A 1 200 ? -43.082 -0.564 -9.090 1.00 60.38 200 ALA A O 1
ATOM 1582 N N . TYR A 1 201 ? -41.084 -0.434 -8.068 1.00 47.69 201 TYR A N 1
ATOM 1583 C CA . TYR A 1 201 ? -40.308 -0.359 -9.306 1.00 47.69 201 TYR A CA 1
ATOM 1584 C C . TYR A 1 201 ? -38.952 -1.074 -9.210 1.00 47.69 201 TYR A C 1
ATOM 1586 O O . TYR A 1 201 ? -38.022 -0.631 -8.548 1.00 47.69 201 TYR A O 1
ATOM 1594 N N . ILE A 1 202 ? -38.918 -2.217 -9.901 1.00 49.72 202 ILE A N 1
ATOM 1595 C CA . ILE A 1 202 ? -37.960 -2.641 -10.935 1.00 49.72 202 ILE A CA 1
ATOM 1596 C C . ILE A 1 202 ? -36.454 -2.581 -10.611 1.00 49.72 202 ILE A C 1
ATOM 1598 O O . ILE A 1 202 ? -35.818 -1.533 -10.579 1.00 49.72 202 ILE A O 1
ATOM 1602 N N . ASN A 1 203 ? -35.876 -3.787 -10.564 1.00 54.19 203 ASN A N 1
ATOM 1603 C CA . ASN A 1 203 ? -34.460 -4.099 -10.754 1.00 54.19 203 ASN A CA 1
ATOM 1604 C C . ASN A 1 203 ? -33.855 -3.357 -11.959 1.00 54.19 203 ASN A C 1
ATOM 1606 O O . ASN A 1 203 ? -34.127 -3.712 -13.107 1.00 54.19 203 ASN A O 1
ATOM 1610 N N . VAL A 1 204 ? -32.944 -2.418 -11.704 1.00 49.81 204 VAL A N 1
ATOM 1611 C CA . VAL A 1 204 ? -32.003 -1.926 -12.716 1.00 49.81 204 VAL A CA 1
ATOM 1612 C C . VAL A 1 204 ? -30.581 -2.198 -12.230 1.00 49.81 204 VAL A C 1
ATOM 1614 O O . VAL A 1 204 ? -30.064 -1.550 -11.327 1.00 49.81 204 VAL A O 1
ATOM 1617 N N . LEU A 1 205 ? -29.962 -3.206 -12.846 1.00 54.41 205 LEU A N 1
ATOM 1618 C CA . LEU A 1 205 ? -28.528 -3.493 -12.784 1.00 54.41 205 LEU A CA 1
ATOM 1619 C C . LEU A 1 205 ? -27.714 -2.269 -13.250 1.00 54.41 205 LEU A C 1
ATOM 1621 O O . LEU A 1 205 ? -28.017 -1.733 -14.322 1.00 54.41 205 LEU A O 1
ATOM 1625 N N . PRO A 1 206 ? -26.635 -1.863 -12.555 1.00 53.44 206 PRO A N 1
ATOM 1626 C CA . PRO A 1 206 ? -25.759 -0.821 -13.067 1.00 53.44 206 PRO A CA 1
ATOM 1627 C C . PRO A 1 206 ? -24.911 -1.369 -14.223 1.00 53.44 206 PRO A C 1
ATOM 1629 O O . PRO A 1 206 ? -24.006 -2.186 -14.047 1.00 53.44 206 PRO A O 1
ATOM 1632 N N . LYS A 1 207 ? -25.219 -0.900 -15.436 1.00 51.50 207 LYS A N 1
ATOM 1633 C CA . LYS A 1 207 ? -24.362 -1.018 -16.619 1.00 51.50 207 LYS A CA 1
ATOM 1634 C C . LYS A 1 207 ? -23.155 -0.083 -16.481 1.00 51.50 207 LYS A C 1
ATOM 1636 O O . LYS A 1 207 ? -23.328 1.119 -16.342 1.00 51.50 207 LYS A O 1
ATOM 1641 N N . GLY A 1 208 ? -21.962 -0.649 -16.658 1.00 46.78 208 GLY A N 1
ATOM 1642 C CA . GLY A 1 208 ? -20.846 -0.029 -17.379 1.00 46.78 208 GLY A CA 1
ATOM 1643 C C . GLY A 1 208 ? -20.200 1.211 -16.761 1.00 46.78 208 GLY A C 1
ATOM 1644 O O . GLY A 1 208 ? -20.545 2.337 -17.106 1.00 46.78 208 GLY A O 1
ATOM 1645 N N . TYR A 1 209 ? -19.127 1.003 -15.997 1.00 41.66 209 TYR A N 1
ATOM 1646 C CA . TYR A 1 209 ? -18.096 2.026 -15.837 1.00 41.66 209 TYR A CA 1
ATOM 1647 C C . TYR A 1 209 ? -17.376 2.225 -17.180 1.00 41.66 209 TYR A C 1
ATOM 1649 O O . TYR A 1 209 ? -16.596 1.374 -17.609 1.00 41.66 209 TYR A O 1
ATOM 1657 N N . LYS A 1 210 ? -17.645 3.345 -17.860 1.00 46.97 210 LYS A N 1
ATOM 1658 C CA . LYS A 1 210 ? -16.777 3.860 -18.926 1.00 46.97 210 LYS A CA 1
ATOM 1659 C C . LYS A 1 210 ? -15.646 4.646 -18.270 1.00 46.97 210 LYS A C 1
ATOM 1661 O O . LYS A 1 210 ? -15.888 5.668 -17.634 1.00 46.97 210 LYS A O 1
ATOM 1666 N N . VAL A 1 211 ? -14.419 4.164 -18.432 1.00 43.38 211 VAL A N 1
ATOM 1667 C CA . VAL A 1 211 ? -13.210 4.927 -18.110 1.00 43.38 211 VAL A CA 1
ATOM 1668 C C . VAL A 1 211 ? -13.077 6.020 -19.171 1.00 43.38 211 VAL A C 1
ATOM 1670 O O . VAL A 1 211 ? -12.858 5.719 -20.341 1.00 43.38 211 VAL A O 1
ATOM 1673 N N . SER A 1 212 ? -13.292 7.273 -18.769 1.00 45.34 212 SER A N 1
ATOM 1674 C CA . SER A 1 212 ? -13.080 8.454 -19.610 1.00 45.34 212 SER A CA 1
ATOM 1675 C C . SER A 1 212 ? -11.580 8.664 -19.808 1.00 45.34 212 SER A C 1
ATOM 1677 O O . SER A 1 212 ? -10.837 8.793 -18.835 1.00 45.34 212 SER A O 1
ATOM 1679 N N . SER A 1 213 ? -11.135 8.647 -21.060 1.00 50.03 213 SER A N 1
ATOM 1680 C CA . SER A 1 213 ? -9.733 8.721 -21.472 1.00 50.03 213 SER A CA 1
ATOM 1681 C C . SER A 1 213 ? -9.352 10.089 -22.036 1.00 50.03 213 SER A C 1
ATOM 1683 O O . SER A 1 213 ? -8.538 10.144 -22.950 1.00 50.03 213 SER A O 1
ATOM 1685 N N . ASP A 1 214 ? -9.910 11.181 -21.509 1.00 53.97 214 ASP A N 1
ATOM 1686 C CA . ASP A 1 214 ? -9.654 12.514 -22.054 1.00 53.97 214 ASP A CA 1
ATOM 1687 C C . ASP A 1 214 ? -9.073 13.493 -21.023 1.00 53.97 214 ASP A C 1
ATOM 1689 O O . ASP A 1 214 ? -9.684 13.831 -20.012 1.00 53.97 214 ASP A O 1
ATOM 1693 N N . ASN A 1 215 ? -7.896 14.004 -21.396 1.00 49.12 215 ASN A N 1
ATOM 1694 C CA . ASN A 1 215 ? -7.288 15.279 -21.012 1.00 49.12 215 ASN A CA 1
ATOM 1695 C C . ASN A 1 215 ? -6.648 15.414 -19.623 1.00 49.12 215 ASN A C 1
ATOM 1697 O O . ASN A 1 215 ? -7.124 16.143 -18.758 1.00 49.12 215 ASN A O 1
ATOM 1701 N N . ILE A 1 216 ? -5.418 14.902 -19.508 1.00 45.62 216 ILE A N 1
ATOM 1702 C CA . ILE A 1 216 ? -4.389 15.558 -18.690 1.00 45.62 216 ILE A CA 1
ATOM 1703 C C . ILE A 1 216 ? -3.400 16.238 -19.645 1.00 45.62 216 ILE A C 1
ATOM 1705 O O . ILE A 1 216 ? -2.413 15.647 -20.082 1.00 45.62 216 ILE A O 1
ATOM 1709 N N . ARG A 1 217 ? -3.667 17.505 -19.985 1.00 42.06 217 ARG A N 1
ATOM 1710 C CA . ARG A 1 217 ? -2.633 18.403 -20.518 1.00 42.06 217 ARG A CA 1
ATOM 1711 C C . ARG A 1 217 ? -1.698 18.765 -19.364 1.00 42.06 217 ARG A C 1
ATOM 1713 O O . ARG A 1 217 ? -1.982 19.670 -18.589 1.00 42.06 217 ARG A O 1
ATOM 1720 N N . LEU A 1 218 ? -0.584 18.045 -19.253 1.00 41.47 218 LEU A N 1
ATOM 1721 C CA . LEU A 1 218 ? 0.549 18.441 -18.420 1.00 41.47 218 LEU A CA 1
ATOM 1722 C C . LEU A 1 218 ? 1.246 19.633 -19.085 1.00 41.47 218 LEU A C 1
ATOM 1724 O O . LEU A 1 218 ? 2.123 19.469 -19.931 1.00 41.47 218 LEU A O 1
ATOM 1728 N N . THR A 1 219 ? 0.857 20.850 -18.713 1.00 46.78 219 THR A N 1
ATOM 1729 C CA . THR A 1 219 ? 1.726 22.014 -18.892 1.00 46.78 219 THR A CA 1
ATOM 1730 C C . THR A 1 219 ? 2.862 21.892 -17.882 1.00 46.78 219 THR A C 1
ATOM 1732 O O . THR A 1 219 ? 2.669 22.143 -16.695 1.00 46.78 219 THR A O 1
ATOM 1735 N N . CYS A 1 220 ? 4.037 21.458 -18.340 1.00 41.66 220 CYS A N 1
ATOM 1736 C CA . CYS A 1 220 ? 5.268 21.529 -17.559 1.00 41.66 220 CYS A CA 1
ATOM 1737 C C . CYS A 1 220 ? 5.589 23.000 -17.252 1.00 41.66 220 CYS A C 1
ATOM 1739 O O . CYS A 1 220 ? 5.831 23.758 -18.195 1.00 41.66 220 CYS A O 1
ATOM 1741 N N . PRO A 1 221 ? 5.663 23.425 -15.979 1.00 48.97 221 PRO A N 1
ATOM 1742 C CA . PRO A 1 221 ? 6.352 24.662 -15.670 1.00 48.97 221 PRO A CA 1
ATOM 1743 C C . PRO A 1 221 ? 7.850 24.434 -15.905 1.00 48.97 221 PRO A C 1
ATOM 1745 O O . PRO A 1 221 ? 8.425 23.454 -15.424 1.00 48.97 221 PRO A O 1
ATOM 1748 N N . GLN A 1 222 ? 8.482 25.324 -16.672 1.00 47.72 222 GLN A N 1
ATOM 1749 C CA . GLN A 1 222 ? 9.938 25.416 -16.756 1.00 47.72 222 GLN A CA 1
ATOM 1750 C C . GLN A 1 222 ? 10.480 25.701 -15.351 1.00 47.72 222 GLN A C 1
ATOM 1752 O O . GLN A 1 222 ? 10.497 26.840 -14.893 1.00 47.72 222 GLN A O 1
ATOM 1757 N N . ILE A 1 223 ? 10.906 24.653 -14.647 1.00 48.66 223 ILE A N 1
ATOM 1758 C CA . ILE A 1 223 ? 11.658 24.796 -13.405 1.00 48.66 223 ILE A CA 1
ATOM 1759 C C . ILE A 1 223 ? 13.082 25.164 -13.809 1.00 48.66 223 ILE A C 1
ATOM 1761 O O . ILE A 1 223 ? 13.876 24.323 -14.238 1.00 48.66 223 ILE A O 1
ATOM 1765 N N . SER A 1 224 ? 13.370 26.457 -13.710 1.00 48.94 224 SER A N 1
ATOM 1766 C CA . SER A 1 224 ? 14.706 27.030 -13.782 1.00 48.94 224 SER A CA 1
ATOM 1767 C C . SER A 1 224 ? 15.645 26.233 -12.878 1.00 48.94 224 SER A C 1
ATOM 1769 O O . SER A 1 224 ? 15.456 26.173 -11.664 1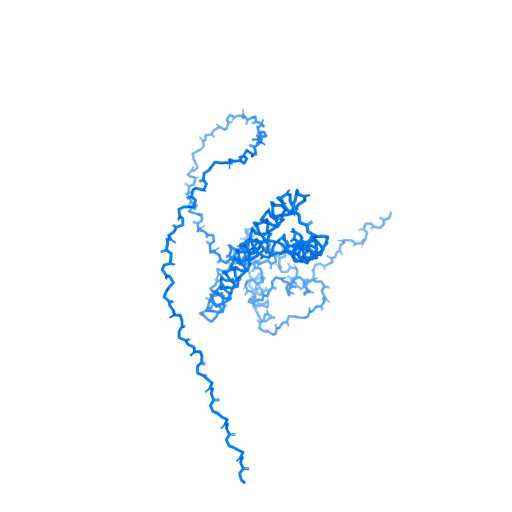.00 48.94 224 SER A O 1
ATOM 1771 N N . ARG A 1 225 ? 16.660 25.603 -13.481 1.00 47.72 225 ARG A N 1
ATOM 1772 C CA . ARG A 1 225 ? 17.787 24.975 -12.783 1.00 47.72 225 ARG A CA 1
ATOM 1773 C C . ARG A 1 225 ? 18.542 26.048 -11.995 1.00 47.72 225 ARG A C 1
ATOM 1775 O O . ARG A 1 225 ? 19.501 26.619 -12.505 1.00 47.72 225 ARG A O 1
ATOM 1782 N N . GLN A 1 226 ? 18.126 26.325 -10.764 1.00 52.44 226 GLN A N 1
ATOM 1783 C CA . GLN A 1 226 ? 19.003 26.964 -9.795 1.00 52.44 226 GLN A CA 1
ATOM 1784 C C . GLN A 1 226 ? 19.812 25.883 -9.080 1.00 52.44 226 GLN A C 1
ATOM 1786 O O . GLN A 1 226 ? 19.291 24.963 -8.456 1.00 52.44 226 GLN A O 1
ATOM 1791 N N . LEU A 1 227 ? 21.113 25.999 -9.315 1.00 48.44 227 LEU A N 1
ATOM 1792 C CA . LEU A 1 227 ? 22.245 25.282 -8.756 1.00 48.44 227 LEU A CA 1
ATOM 1793 C C . LEU A 1 227 ? 22.065 24.981 -7.260 1.00 48.44 227 LEU A C 1
ATOM 1795 O O . LEU A 1 227 ? 22.025 25.893 -6.438 1.00 48.44 227 LEU A O 1
ATOM 1799 N N . PHE A 1 228 ? 22.023 23.697 -6.905 1.00 50.25 228 PHE A N 1
ATOM 1800 C CA . PHE A 1 228 ? 22.316 23.274 -5.538 1.00 50.25 228 PHE A CA 1
ATOM 1801 C C . PHE A 1 228 ? 23.822 23.462 -5.284 1.00 50.25 228 PHE A C 1
ATOM 1803 O O . PHE A 1 228 ? 24.622 23.032 -6.123 1.00 50.25 228 PHE A O 1
ATOM 1810 N N . PRO A 1 229 ? 24.233 24.092 -4.170 1.00 54.03 229 PRO A N 1
ATOM 1811 C CA . PRO A 1 229 ? 25.642 24.206 -3.819 1.00 54.03 229 PRO A CA 1
ATOM 1812 C C . PRO A 1 229 ? 26.230 22.826 -3.467 1.00 54.03 229 PRO A C 1
ATOM 1814 O O . PRO A 1 229 ? 25.507 21.948 -2.986 1.00 54.03 229 PRO A O 1
ATOM 1817 N N . PRO A 1 230 ? 27.535 22.611 -3.709 1.00 58.53 230 PRO A N 1
ATOM 1818 C CA . PRO A 1 230 ? 28.199 21.352 -3.403 1.00 58.53 230 PRO A CA 1
ATOM 1819 C C . PRO A 1 230 ? 28.204 21.098 -1.892 1.00 58.53 230 PRO A C 1
ATOM 1821 O O . PRO A 1 230 ? 28.481 21.988 -1.091 1.00 58.53 230 PRO A O 1
ATOM 1824 N N . TYR A 1 231 ? 27.899 19.857 -1.518 1.00 56.19 231 TYR A N 1
ATOM 1825 C CA . TYR A 1 231 ? 27.984 19.357 -0.151 1.00 56.19 231 TYR A CA 1
ATOM 1826 C C . TYR A 1 231 ? 29.383 19.609 0.423 1.00 56.19 231 TYR A C 1
ATOM 1828 O O . TYR A 1 231 ? 30.377 19.088 -0.086 1.00 56.19 231 TYR A O 1
ATOM 1836 N N . TYR A 1 232 ? 29.448 20.394 1.497 1.00 53.75 232 TYR A N 1
ATOM 1837 C CA . TYR A 1 232 ? 30.647 20.535 2.310 1.00 53.75 232 TYR A CA 1
ATOM 1838 C C . TYR A 1 232 ? 30.975 19.187 2.963 1.00 53.75 232 TYR A C 1
ATOM 1840 O O . TYR A 1 232 ? 30.177 18.624 3.713 1.00 53.75 232 TYR A O 1
ATOM 1848 N N . LEU A 1 233 ? 32.162 18.672 2.647 1.00 58.06 233 LEU A N 1
ATOM 1849 C CA . LEU A 1 233 ? 32.818 17.582 3.357 1.00 58.06 233 LEU A CA 1
ATOM 1850 C C . LEU A 1 233 ? 33.049 18.014 4.811 1.00 58.06 233 LEU A C 1
ATOM 1852 O O . LEU A 1 233 ? 33.735 19.003 5.064 1.00 58.06 233 LEU A O 1
ATOM 1856 N N . TYR A 1 234 ? 32.472 17.280 5.761 1.00 68.81 234 TYR A N 1
ATOM 1857 C CA . TYR A 1 234 ? 32.771 17.460 7.180 1.00 68.81 234 TYR A CA 1
ATOM 1858 C C . TYR A 1 234 ? 34.244 17.107 7.457 1.00 68.81 234 TYR A C 1
ATOM 1860 O O . TYR A 1 234 ? 34.720 16.085 6.951 1.00 68.81 234 TYR A O 1
ATOM 1868 N N . PRO A 1 235 ? 34.971 17.907 8.257 1.00 72.19 235 PRO A N 1
ATOM 1869 C CA . PRO A 1 235 ? 36.318 17.556 8.684 1.00 72.19 235 PRO A CA 1
ATOM 1870 C C . PRO A 1 235 ? 36.296 16.364 9.662 1.00 72.19 235 PRO A C 1
ATOM 1872 O O . PRO A 1 235 ? 35.319 16.182 10.395 1.00 72.19 235 PRO A O 1
ATOM 1875 N N . PRO A 1 236 ? 37.362 15.544 9.685 1.00 72.44 236 PRO A N 1
ATOM 1876 C CA . PRO A 1 236 ? 37.454 14.381 10.557 1.00 72.44 236 PRO A CA 1
ATOM 1877 C C . PRO A 1 236 ? 37.550 14.787 12.033 1.00 72.44 236 PRO A C 1
ATOM 1879 O O . PRO A 1 236 ? 38.256 15.726 12.398 1.00 72.44 236 PRO A O 1
ATOM 1882 N N . VAL A 1 237 ? 36.844 14.038 12.879 1.00 81.69 237 VAL A N 1
ATOM 1883 C CA . VAL A 1 237 ? 36.878 14.165 14.341 1.00 81.69 237 VAL A CA 1
ATOM 1884 C C . VAL A 1 237 ? 38.233 13.649 14.853 1.00 81.69 237 VAL A C 1
ATOM 1886 O O . VAL A 1 237 ? 38.606 12.528 14.498 1.00 81.69 237 VAL A O 1
ATOM 1889 N N . PRO A 1 238 ? 38.986 14.416 15.664 1.00 76.19 238 PRO A N 1
ATOM 1890 C CA . PRO A 1 238 ? 40.231 13.935 16.253 1.00 76.19 238 PRO A CA 1
ATOM 1891 C C . PRO A 1 238 ? 39.960 12.851 17.306 1.00 76.19 238 PRO A C 1
ATOM 1893 O O . PRO A 1 238 ? 38.991 12.926 18.063 1.00 76.19 238 PRO A O 1
ATOM 1896 N N . ALA A 1 239 ? 40.821 11.833 17.334 1.00 67.06 239 ALA A N 1
ATOM 1897 C CA . ALA A 1 239 ? 40.748 10.732 18.289 1.00 67.06 239 ALA A CA 1
ATOM 1898 C C . ALA A 1 239 ? 41.007 11.217 19.733 1.00 67.06 239 ALA A C 1
ATOM 1900 O O . ALA A 1 239 ? 41.797 12.146 19.923 1.00 67.06 239 ALA A O 1
ATOM 1901 N N . PRO A 1 240 ? 40.366 10.603 20.745 1.00 77.94 240 PRO A N 1
ATOM 1902 C CA . PRO A 1 240 ? 40.622 10.923 22.144 1.00 77.94 240 PRO A CA 1
ATOM 1903 C C . PRO A 1 240 ? 42.033 10.476 22.557 1.00 77.94 240 PRO A C 1
ATOM 1905 O O . PRO A 1 240 ? 42.470 9.386 22.185 1.00 77.94 240 PRO A O 1
ATOM 1908 N N . VAL A 1 241 ? 42.714 11.355 23.299 1.00 76.81 241 VAL A N 1
ATOM 1909 C CA . VAL A 1 241 ? 44.033 11.149 23.928 1.00 76.81 241 VAL A CA 1
ATOM 1910 C C . VAL A 1 241 ? 43.894 10.294 25.180 1.00 76.81 241 VAL A C 1
ATOM 1912 O O . VAL A 1 241 ? 42.920 10.533 25.931 1.00 76.81 241 VAL A O 1
#

Radius of gyration: 31.79 Å; chains: 1; bounding box: 91×63×81 Å

Sequence (241 aa):
MKLSRKLKVLNGVTCIRVRMGITQQALAQYLGISKSLVSMVENNRRTLPFSALKRVSELEINVCEAGVLLGNQGYKLPAYEESVSEKMIREGREEINRLRLKELQFQLNHMITRHQSILAELQHLNLAINVTDSQTSAFGLRSFERGKELLLKKLNRCDQRARAKIEGKIAMLEHIIASYQPQPAEEMEDVGTGSKLVPAYINVLPKGYKVSSDNIRLTCPQISRQLFPPYYLYPPVPAPV